Protein AF-A0A7S1V8W4-F1 (afdb_monomer)

Organism: NCBI:txid1486929

Structure (mmCIF, N/CA/C/O backbone):
data_AF-A0A7S1V8W4-F1
#
_entry.id   AF-A0A7S1V8W4-F1
#
loop_
_atom_site.group_PDB
_atom_site.id
_atom_site.type_symbol
_atom_site.label_atom_id
_atom_site.label_alt_id
_atom_site.label_comp_id
_atom_site.label_asym_id
_atom_site.label_entity_id
_atom_site.label_seq_id
_atom_site.pdbx_PDB_ins_code
_atom_site.Cartn_x
_atom_site.Cartn_y
_atom_site.Cartn_z
_atom_site.occupancy
_atom_site.B_iso_or_equiv
_atom_site.auth_seq_id
_atom_site.auth_comp_id
_atom_site.auth_asym_id
_atom_site.auth_atom_id
_atom_site.pdbx_PDB_model_num
ATOM 1 N N . HIS A 1 1 ? -21.725 0.451 42.179 1.00 37.00 1 HIS A N 1
ATOM 2 C CA . HIS A 1 1 ? -20.301 0.667 41.860 1.00 37.00 1 HIS A CA 1
ATOM 3 C C . HIS A 1 1 ? -20.201 1.033 40.388 1.00 37.00 1 HIS A C 1
ATOM 5 O O . HIS A 1 1 ? -19.970 0.178 39.545 1.00 37.00 1 HIS A O 1
ATOM 11 N N . GLU A 1 2 ? -20.479 2.299 40.085 1.00 40.97 2 GLU A N 1
ATOM 12 C CA . GLU A 1 2 ? -20.256 2.890 38.768 1.00 40.97 2 GLU A CA 1
ATOM 13 C C . GLU A 1 2 ? -18.752 3.106 38.599 1.00 40.97 2 GLU A C 1
ATOM 15 O O . GLU A 1 2 ? -18.156 3.923 39.297 1.00 40.97 2 GLU A O 1
ATOM 20 N N . GLN A 1 3 ? -18.123 2.368 37.688 1.00 39.84 3 GLN A N 1
ATOM 21 C CA . GLN A 1 3 ? -16.853 2.805 37.122 1.00 39.84 3 GLN A CA 1
ATOM 22 C C . GLN A 1 3 ? -17.169 3.838 36.039 1.00 39.84 3 GLN A C 1
ATOM 24 O O . GLN A 1 3 ? -17.196 3.531 34.850 1.00 39.84 3 GLN A O 1
ATOM 29 N N . GLN A 1 4 ? -17.420 5.079 36.458 1.00 41.31 4 GLN A N 1
ATOM 30 C CA . GLN A 1 4 ? -17.154 6.233 35.605 1.00 41.31 4 GLN A CA 1
ATOM 31 C C . GLN A 1 4 ? -15.628 6.319 35.466 1.00 41.31 4 GLN A C 1
ATOM 33 O O . GLN A 1 4 ? -14.947 6.970 36.255 1.00 41.31 4 GLN A O 1
ATOM 38 N N . GLY A 1 5 ? -15.078 5.541 34.529 1.00 40.28 5 GLY A N 1
ATOM 39 C CA . GLY A 1 5 ? -13.670 5.616 34.152 1.00 40.28 5 GLY A CA 1
ATOM 40 C C . GLY A 1 5 ? -13.334 7.015 33.640 1.00 40.28 5 GLY A C 1
ATOM 41 O O . GLY A 1 5 ? -14.221 7.732 33.185 1.00 40.28 5 GLY A O 1
ATOM 42 N N . GLU A 1 6 ? -12.061 7.398 33.733 1.00 43.28 6 GLU A N 1
ATOM 43 C CA . GLU A 1 6 ? -11.464 8.693 33.370 1.00 43.28 6 GLU A CA 1
ATOM 44 C C . GLU A 1 6 ? -11.678 9.135 31.895 1.00 43.28 6 GLU A C 1
ATOM 46 O O . GLU A 1 6 ? -10.730 9.447 31.171 1.00 43.28 6 GLU A O 1
ATOM 51 N N . ALA A 1 7 ? -12.923 9.234 31.427 1.00 47.38 7 ALA A N 1
ATOM 52 C CA . ALA A 1 7 ? -13.295 9.660 30.078 1.00 47.38 7 ALA A CA 1
ATOM 53 C C . ALA A 1 7 ? -12.822 11.093 29.748 1.00 47.38 7 ALA A C 1
ATOM 55 O O . ALA A 1 7 ? -12.772 11.490 28.586 1.00 47.38 7 ALA A O 1
ATOM 56 N N . GLY A 1 8 ? -12.418 11.869 30.760 1.00 48.38 8 GLY A N 1
ATOM 57 C CA . GLY A 1 8 ? -12.001 13.263 30.617 1.00 48.38 8 GLY A CA 1
ATOM 58 C C . GLY A 1 8 ? -10.559 13.508 30.151 1.00 48.38 8 GLY A C 1
ATOM 59 O O . GLY A 1 8 ? -10.260 14.635 29.770 1.00 48.38 8 GLY A O 1
ATOM 60 N N . LYS A 1 9 ? -9.650 12.517 30.161 1.00 57.91 9 LYS A N 1
ATOM 61 C CA . LYS A 1 9 ? -8.207 12.773 29.904 1.00 57.91 9 LYS A CA 1
ATOM 62 C C . LYS A 1 9 ? -7.650 12.219 28.597 1.00 57.91 9 LYS A C 1
ATOM 64 O O . LYS A 1 9 ? -6.567 12.619 28.181 1.00 57.91 9 LYS A O 1
ATOM 69 N N . SER A 1 10 ? -8.347 11.296 27.949 1.00 79.56 10 SER A N 1
ATOM 70 C CA . SER A 1 10 ? -7.797 10.586 26.796 1.00 79.56 10 SER A CA 1
ATOM 71 C C . SER A 1 10 ? -8.230 11.278 25.492 1.00 79.56 10 SER A C 1
ATOM 73 O O . SER A 1 10 ? -9.417 11.534 25.308 1.00 79.56 10 SER A O 1
ATOM 75 N N . GLY A 1 11 ? -7.286 11.633 24.612 1.00 90.81 11 GLY A N 1
ATOM 76 C CA . GLY A 1 11 ? -7.576 12.339 23.352 1.00 90.81 11 GLY A CA 1
ATOM 77 C C . GLY A 1 11 ? -8.311 11.498 22.296 1.00 90.81 11 GLY A C 1
ATOM 78 O O . GLY A 1 11 ? -8.649 10.342 22.572 1.00 90.81 11 GLY A O 1
ATOM 79 N N . PRO A 1 12 ? -8.584 12.041 21.099 1.00 95.31 12 PRO A N 1
ATOM 80 C CA . PRO A 1 12 ? -9.332 11.329 20.066 1.00 95.31 12 PRO A CA 1
ATOM 81 C C . PRO A 1 12 ? -8.562 10.120 19.521 1.00 95.31 12 PRO A C 1
ATOM 83 O O . PRO A 1 12 ? -7.334 10.027 19.637 1.00 95.31 12 PRO A O 1
ATOM 86 N N . VAL A 1 13 ? -9.294 9.217 18.876 1.00 95.75 13 VAL A N 1
ATOM 87 C CA . VAL A 1 13 ? -8.733 8.282 17.898 1.00 95.75 13 VAL A CA 1
ATOM 88 C C . VAL A 1 13 ? -8.889 8.921 16.523 1.00 95.75 13 VAL A C 1
ATOM 90 O O . VAL A 1 13 ? -10.008 9.203 16.096 1.00 95.75 13 VAL A O 1
ATOM 93 N N . VAL A 1 14 ? -7.775 9.173 15.841 1.00 96.88 14 VAL A N 1
ATOM 94 C CA . VAL A 1 14 ? -7.791 9.649 14.455 1.00 96.88 14 VAL A CA 1
ATOM 95 C C . VAL A 1 14 ? -7.775 8.430 13.545 1.00 96.88 14 VAL A C 1
ATOM 97 O O . VAL A 1 14 ? -6.954 7.535 13.724 1.00 96.88 14 VAL A O 1
ATOM 100 N N . VAL A 1 15 ? -8.678 8.386 12.578 1.00 97.06 15 VAL A N 1
ATOM 101 C CA . VAL A 1 15 ? -8.737 7.351 11.547 1.00 97.06 15 VAL A CA 1
ATOM 102 C C . VAL A 1 15 ? -8.338 8.005 10.237 1.00 97.06 15 VAL A C 1
ATOM 104 O O . VAL A 1 15 ? -9.024 8.919 9.786 1.00 97.06 15 VAL A O 1
ATOM 107 N N . TYR A 1 16 ? -7.237 7.553 9.648 1.00 97.00 16 TYR A N 1
ATOM 108 C CA . TYR A 1 16 ? -6.820 7.969 8.316 1.00 97.00 16 TYR A CA 1
ATOM 109 C C . TYR A 1 16 ? -7.366 7.002 7.264 1.00 97.00 16 TYR A C 1
ATOM 111 O O . TYR A 1 16 ? -7.317 5.782 7.443 1.00 97.00 16 TYR A O 1
ATOM 119 N N . SER A 1 17 ? -7.881 7.563 6.177 1.00 97.44 17 SER A N 1
ATOM 120 C CA . SER A 1 17 ? -8.388 6.842 5.014 1.00 97.44 17 SER A CA 1
ATOM 121 C C . SER A 1 17 ? -8.340 7.751 3.779 1.00 97.44 17 SER A C 1
ATOM 123 O O . SER A 1 17 ? -8.062 8.947 3.891 1.00 97.44 17 SER A O 1
ATOM 125 N N . HIS A 1 18 ? -8.634 7.207 2.603 1.00 97.88 18 HIS A N 1
ATOM 126 C CA . HIS A 1 18 ? -8.713 7.971 1.364 1.00 97.88 18 HIS A CA 1
ATOM 127 C C . HIS A 1 18 ? -9.869 7.487 0.479 1.00 97.88 18 HIS A C 1
ATOM 129 O O . HIS A 1 18 ? -10.323 6.343 0.576 1.00 97.88 18 HIS A O 1
ATOM 135 N N . TYR A 1 19 ? -10.409 8.392 -0.338 1.00 96.38 19 TYR A N 1
ATOM 136 C CA . TYR A 1 19 ? -11.553 8.126 -1.215 1.00 96.38 19 TYR A CA 1
ATOM 137 C C . TYR A 1 19 ? -11.190 8.102 -2.703 1.00 96.38 19 TYR A C 1
ATOM 139 O O . TYR A 1 19 ? -12.019 7.663 -3.514 1.00 96.38 19 TYR A O 1
ATOM 147 N N . ASP A 1 20 ? -10.008 8.599 -3.072 1.00 97.44 20 ASP A N 1
ATOM 148 C CA . ASP A 1 20 ? -9.454 8.438 -4.410 1.00 97.44 20 ASP A CA 1
ATOM 149 C C . ASP A 1 20 ? -9.048 6.985 -4.653 1.00 97.44 20 ASP A C 1
ATOM 151 O O . ASP A 1 20 ? -8.897 6.195 -3.726 1.00 97.44 20 ASP A O 1
ATOM 155 N N . VAL A 1 21 ? -8.997 6.613 -5.927 1.00 96.75 21 VAL A N 1
ATOM 156 C CA . VAL A 1 21 ? -8.730 5.245 -6.368 1.00 96.75 21 VAL A CA 1
ATOM 157 C C . VAL A 1 21 ? -7.938 5.298 -7.667 1.00 96.75 21 VAL A C 1
ATOM 159 O O . VAL A 1 21 ? -8.176 6.187 -8.493 1.00 96.75 21 VAL A O 1
ATOM 162 N N . VAL A 1 22 ? -7.061 4.322 -7.908 1.00 94.38 22 VAL A N 1
ATOM 163 C CA . VAL A 1 22 ? -6.417 4.207 -9.228 1.00 94.38 22 VAL A CA 1
ATOM 164 C C . VAL A 1 22 ? -7.438 4.016 -10.369 1.00 94.38 22 VAL A C 1
ATOM 166 O O . VAL A 1 22 ? -8.514 3.434 -10.159 1.00 94.38 22 VAL A O 1
ATOM 169 N N . PRO A 1 23 ? -7.104 4.436 -11.606 1.00 92.50 23 PRO A N 1
ATOM 170 C CA . PRO A 1 23 ? -7.938 4.185 -12.777 1.00 92.50 23 PRO A CA 1
ATOM 171 C C . PRO A 1 23 ? -8.287 2.700 -12.971 1.00 92.50 23 PRO A C 1
ATOM 173 O O . PRO A 1 23 ? -7.539 1.792 -12.599 1.00 92.50 23 PRO A O 1
ATOM 176 N N . ALA A 1 24 ? -9.445 2.454 -13.576 1.00 92.62 24 ALA A N 1
ATOM 177 C CA . ALA A 1 24 ? -9.862 1.140 -14.046 1.00 92.62 24 ALA A CA 1
ATOM 178 C C . ALA A 1 24 ? -10.646 1.307 -15.349 1.00 92.62 24 ALA A C 1
ATOM 180 O O . ALA A 1 24 ? -11.585 2.102 -15.402 1.00 92.62 24 ALA A O 1
ATOM 181 N N . ASP A 1 25 ? -10.249 0.570 -16.379 1.00 88.50 25 ASP A N 1
ATOM 182 C CA . ASP A 1 25 ? -11.045 0.340 -17.579 1.00 88.50 25 ASP A CA 1
ATOM 183 C C . ASP A 1 25 ? -11.851 -0.958 -17.425 1.00 88.50 25 ASP A C 1
ATOM 185 O O . ASP A 1 25 ? -11.682 -1.707 -16.464 1.00 88.50 25 ASP A O 1
ATOM 189 N N . SER A 1 26 ? -12.794 -1.202 -18.333 1.00 88.81 26 SER A N 1
ATOM 190 C CA . SER A 1 26 ? -13.561 -2.453 -18.353 1.00 88.81 26 SER A CA 1
ATOM 191 C C . SER A 1 26 ? -12.754 -3.630 -18.915 1.00 88.81 26 SER A C 1
ATOM 193 O O . SER A 1 26 ? -13.162 -4.785 -18.780 1.00 88.81 26 SER A O 1
ATOM 195 N N . GLU A 1 27 ? -11.600 -3.365 -19.529 1.00 88.38 27 GLU A N 1
ATOM 196 C CA . GLU A 1 27 ? -10.720 -4.397 -20.060 1.00 88.38 27 GLU A CA 1
ATOM 197 C C . GLU A 1 27 ? -10.087 -5.199 -18.909 1.00 88.38 27 GLU A C 1
ATOM 199 O O . GLU A 1 27 ? -9.573 -4.660 -17.935 1.00 88.38 27 GLU A O 1
ATOM 204 N N . GLY A 1 28 ? -10.184 -6.528 -18.968 1.00 83.62 28 GLY A N 1
ATOM 205 C CA . GLY A 1 28 ? -9.698 -7.406 -17.896 1.00 83.62 28 GLY A CA 1
ATOM 206 C C . GLY A 1 28 ? -10.607 -7.502 -16.662 1.00 83.62 28 GLY A C 1
ATOM 207 O O . GLY A 1 28 ? -10.333 -8.317 -15.779 1.00 83.62 28 GLY A O 1
ATOM 208 N N . TRP A 1 29 ? -11.717 -6.760 -16.606 1.00 92.31 29 TRP A N 1
ATOM 209 C CA . TRP A 1 29 ? -12.721 -6.907 -15.553 1.00 92.31 29 TRP A CA 1
ATOM 210 C C . TRP A 1 29 ? -13.842 -7.865 -15.962 1.00 92.31 29 TRP A C 1
ATOM 212 O O . TRP A 1 29 ? -14.314 -7.871 -17.094 1.00 92.31 29 TRP A O 1
ATOM 222 N N . THR A 1 30 ? -14.318 -8.675 -15.013 1.00 91.06 30 THR A N 1
ATOM 223 C CA . THR A 1 30 ? -15.515 -9.513 -15.229 1.00 91.06 30 THR A CA 1
ATOM 224 C C . THR A 1 30 ? -16.817 -8.711 -15.124 1.00 91.06 30 THR A C 1
ATOM 226 O O . THR A 1 30 ? -17.843 -9.125 -15.656 1.00 91.06 30 THR A O 1
ATOM 229 N N . THR A 1 31 ? -16.796 -7.585 -14.410 1.00 91.44 31 THR A N 1
ATOM 230 C CA . THR A 1 31 ? -17.944 -6.697 -14.173 1.00 91.44 31 THR A CA 1
ATOM 231 C C . THR A 1 31 ? -17.496 -5.248 -14.264 1.00 91.44 31 THR A C 1
ATOM 233 O O . THR A 1 31 ? -16.332 -4.959 -14.004 1.00 91.44 31 THR A O 1
ATOM 236 N N . GLU A 1 32 ? -18.418 -4.332 -14.552 1.00 94.44 32 GLU A N 1
ATOM 237 C CA . GLU A 1 32 ? -18.119 -2.898 -14.584 1.00 94.44 32 GLU A CA 1
ATOM 238 C C . GLU A 1 32 ? -17.407 -2.437 -13.295 1.00 94.44 32 GLU A C 1
ATOM 240 O O . GLU A 1 32 ? -17.957 -2.604 -12.202 1.00 94.44 32 GLU A O 1
ATOM 245 N N . PRO A 1 33 ? -16.192 -1.859 -13.378 1.00 95.94 33 PRO A N 1
ATOM 246 C CA . PRO A 1 33 ? -15.337 -1.643 -12.209 1.00 95.94 33 PRO A CA 1
ATOM 247 C C . PRO A 1 33 ? -15.955 -0.692 -11.183 1.00 95.94 33 PRO A C 1
ATOM 249 O O . PRO A 1 33 ? -15.751 -0.858 -9.982 1.00 95.94 33 PRO A O 1
ATOM 252 N N . PHE A 1 34 ? -16.729 0.293 -11.637 1.00 95.81 34 PHE A N 1
ATOM 253 C CA . PHE A 1 34 ? -17.366 1.295 -10.778 1.00 95.81 34 PHE A CA 1
ATOM 254 C C . PHE A 1 34 ? -18.822 0.966 -10.427 1.00 95.81 34 PHE A C 1
ATOM 256 O O . PHE A 1 34 ? -19.499 1.788 -9.810 1.00 95.81 34 PHE A O 1
ATOM 263 N N . LEU A 1 35 ? -19.299 -0.231 -10.782 1.00 95.50 35 LEU A N 1
ATOM 264 C CA . LEU A 1 35 ? -20.602 -0.744 -10.375 1.00 95.50 35 LEU A CA 1
ATOM 265 C C . LEU A 1 35 ? -20.397 -1.970 -9.468 1.00 95.50 35 LEU A C 1
ATOM 267 O O . LEU A 1 35 ? -20.161 -3.067 -9.976 1.00 95.50 35 LEU A O 1
ATOM 271 N N . PRO A 1 36 ? -20.467 -1.810 -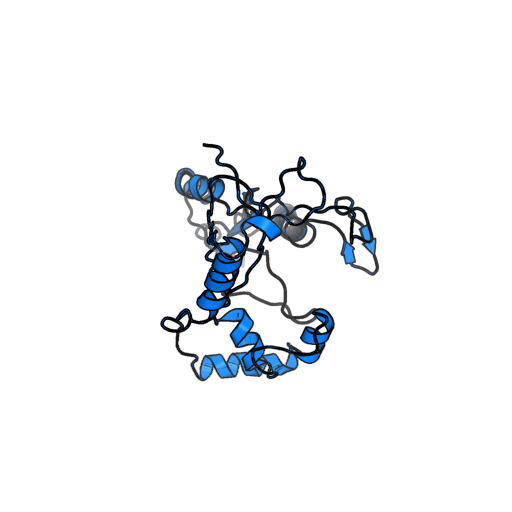8.131 1.00 92.88 36 PRO A N 1
ATOM 272 C CA . PRO A 1 36 ? -20.186 -2.903 -7.211 1.00 92.88 36 PRO A CA 1
ATOM 273 C C . PRO A 1 36 ? -21.094 -4.116 -7.446 1.00 92.88 36 PRO A C 1
ATOM 275 O O . PRO A 1 36 ? -22.313 -3.976 -7.549 1.00 92.88 36 PRO A O 1
ATOM 278 N N . SER A 1 37 ? -20.504 -5.310 -7.482 1.00 95.00 37 SER A N 1
ATOM 279 C CA . SER A 1 37 ? -21.212 -6.571 -7.719 1.00 95.00 37 SER A CA 1
ATOM 280 C C . SER A 1 37 ? -20.897 -7.586 -6.626 1.00 95.00 37 SER A C 1
ATOM 282 O O . SER A 1 37 ? -19.732 -7.876 -6.366 1.00 95.00 37 SER A O 1
ATOM 284 N N . LEU A 1 38 ? -21.927 -8.180 -6.020 1.00 95.75 38 LEU A N 1
ATOM 285 C CA . LEU A 1 38 ? -21.768 -9.269 -5.053 1.00 95.75 38 LEU A CA 1
ATOM 286 C C . LEU A 1 38 ? -21.706 -10.613 -5.783 1.00 95.75 38 LEU A C 1
ATOM 288 O O . LEU A 1 38 ? -22.612 -10.936 -6.552 1.00 95.75 38 LEU A O 1
ATOM 292 N N . ARG A 1 39 ? -20.662 -11.405 -5.538 1.00 93.38 39 ARG A N 1
ATOM 293 C CA . ARG A 1 39 ? -20.523 -12.761 -6.082 1.00 93.38 39 ARG A CA 1
ATOM 294 C C . ARG A 1 39 ? -19.808 -13.651 -5.080 1.00 93.38 39 ARG A C 1
ATOM 296 O O . ARG A 1 39 ? -18.805 -13.240 -4.514 1.00 93.38 39 ARG A O 1
ATOM 303 N N . ASP A 1 40 ? -20.336 -14.849 -4.858 1.00 92.75 40 ASP A N 1
ATOM 304 C CA . ASP A 1 40 ? -19.699 -15.878 -4.025 1.00 92.75 40 ASP A CA 1
ATOM 305 C C . ASP A 1 40 ? -19.300 -15.388 -2.615 1.00 92.75 40 ASP A C 1
ATOM 307 O O . ASP A 1 40 ? -18.314 -15.831 -2.042 1.00 92.75 40 ASP A O 1
ATOM 311 N N . GLY A 1 41 ? -20.069 -14.445 -2.053 1.00 92.75 41 GLY A N 1
ATOM 312 C CA . GLY A 1 41 ? -19.793 -13.832 -0.746 1.00 92.75 41 GLY A CA 1
ATOM 313 C C . GLY A 1 41 ? -18.821 -12.643 -0.768 1.00 92.75 41 GLY A C 1
ATOM 314 O O . GLY A 1 41 ? -18.642 -12.000 0.263 1.00 92.75 41 GLY A O 1
ATOM 315 N N . TYR A 1 42 ? -18.259 -12.294 -1.925 1.00 94.00 42 TYR A N 1
ATOM 316 C CA . TYR A 1 42 ? -17.323 -11.184 -2.106 1.00 94.00 42 TYR A CA 1
ATOM 317 C C . TYR A 1 42 ? -17.967 -10.007 -2.843 1.00 94.00 42 TYR A C 1
ATOM 319 O O . TYR A 1 42 ? -18.770 -10.181 -3.763 1.00 94.00 42 TYR A O 1
ATOM 327 N N . LEU A 1 43 ? -17.586 -8.788 -2.456 1.00 95.75 43 LEU A N 1
ATOM 328 C CA . LEU A 1 43 ? -17.964 -7.559 -3.150 1.00 95.75 43 LEU A CA 1
ATOM 329 C C . LEU A 1 43 ? -16.851 -7.159 -4.123 1.00 95.75 43 LEU A C 1
ATOM 331 O O . LEU A 1 43 ? -15.742 -6.830 -3.709 1.00 95.75 43 LEU A O 1
ATOM 335 N N . TYR A 1 44 ? -17.158 -7.159 -5.415 1.00 95.81 44 TYR A N 1
ATOM 336 C CA . TYR A 1 44 ? -16.232 -6.782 -6.477 1.00 95.81 44 TYR A CA 1
ATOM 337 C C . TYR A 1 44 ? -16.486 -5.343 -6.914 1.00 95.81 44 TYR A C 1
ATOM 339 O O . TYR A 1 44 ? -17.628 -4.963 -7.162 1.00 95.81 44 TYR A O 1
ATOM 347 N N . GLY A 1 45 ? -15.420 -4.552 -7.025 1.00 96.38 45 GLY A N 1
ATOM 348 C CA . GLY A 1 45 ? -15.467 -3.180 -7.524 1.00 96.38 45 GLY A CA 1
ATOM 349 C C . GLY A 1 45 ? -14.190 -2.405 -7.202 1.00 96.38 45 GLY A C 1
ATOM 350 O O . GLY A 1 45 ? -13.527 -2.651 -6.190 1.00 96.38 45 GLY A O 1
ATOM 351 N N . ARG A 1 46 ? -13.842 -1.441 -8.056 1.00 97.44 46 ARG A N 1
ATOM 352 C CA . ARG A 1 46 ? -12.741 -0.502 -7.827 1.00 97.44 46 ARG A CA 1
ATOM 353 C C . ARG A 1 46 ? -13.038 0.325 -6.578 1.00 97.44 46 ARG A C 1
ATOM 355 O O . ARG A 1 46 ? -14.073 0.981 -6.473 1.00 97.44 46 ARG A O 1
ATOM 362 N N . GLY A 1 47 ? -12.106 0.304 -5.632 1.00 96.38 47 GLY A N 1
ATOM 363 C CA . GLY A 1 47 ? -12.225 1.041 -4.378 1.00 96.38 47 GLY A CA 1
ATOM 364 C C . GLY A 1 47 ? -12.795 0.241 -3.211 1.00 96.38 47 GLY A C 1
ATOM 365 O O . GLY A 1 47 ? -12.799 0.751 -2.097 1.00 96.38 47 GLY A O 1
ATOM 366 N N . VAL A 1 48 ? -13.284 -0.990 -3.432 1.00 96.44 48 VAL A N 1
ATOM 367 C CA . VAL A 1 48 ? -13.909 -1.787 -2.359 1.00 96.44 48 VAL A CA 1
ATOM 368 C C . VAL A 1 48 ? -12.921 -2.051 -1.227 1.00 96.44 48 VAL A C 1
ATOM 370 O O . VAL A 1 48 ? -13.231 -1.754 -0.080 1.00 96.44 48 VAL A O 1
ATOM 373 N N . THR A 1 49 ? -11.732 -2.568 -1.533 1.00 95.50 49 THR A N 1
ATOM 374 C CA . THR A 1 49 ? -10.711 -2.84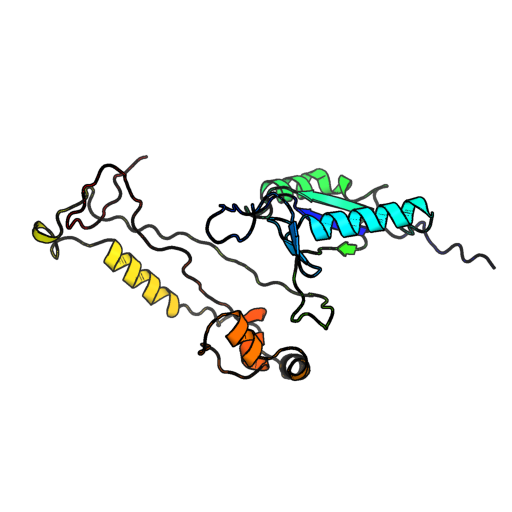3 -0.509 1.00 95.50 49 THR A CA 1
ATOM 375 C C . THR A 1 49 ? -9.753 -1.676 -0.272 1.00 95.50 49 THR A C 1
ATOM 377 O O . THR A 1 49 ? -9.199 -1.570 0.814 1.00 95.50 49 THR A O 1
ATOM 380 N N . ASP A 1 50 ? -9.575 -0.810 -1.268 1.00 96.50 50 ASP A N 1
ATOM 381 C CA . ASP A 1 50 ? -8.561 0.246 -1.294 1.00 96.50 50 ASP A CA 1
ATOM 38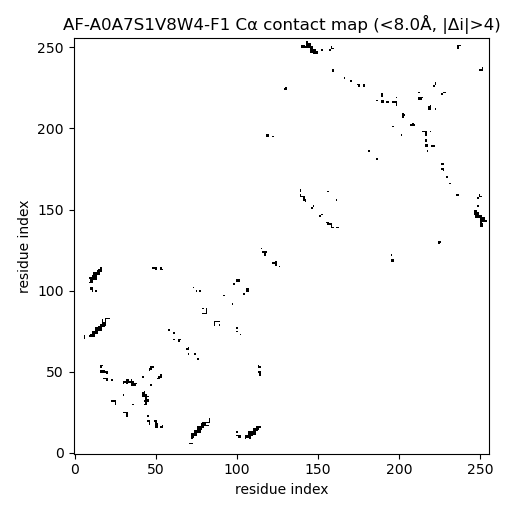2 C C . ASP A 1 50 ? -9.198 1.552 -1.798 1.00 96.50 50 ASP A C 1
ATOM 384 O O . ASP A 1 50 ? -9.333 1.755 -3.004 1.00 96.50 50 ASP A O 1
ATOM 388 N N . ASN A 1 51 ? -9.776 2.385 -0.926 1.00 97.19 51 ASN A N 1
ATOM 389 C CA . ASN A 1 51 ? -9.910 2.200 0.530 1.00 97.19 51 ASN A CA 1
ATOM 390 C C . ASN A 1 51 ? -11.328 2.490 1.068 1.00 97.19 51 ASN A C 1
ATOM 392 O O . ASN A 1 51 ? -11.560 2.647 2.270 1.00 97.19 51 ASN A O 1
ATOM 396 N N . LYS A 1 52 ? -12.335 2.509 0.184 1.00 97.25 52 LYS A N 1
ATOM 397 C CA . LYS A 1 52 ? -13.706 2.924 0.532 1.00 97.25 52 LYS A CA 1
ATOM 398 C C . LYS A 1 52 ? -14.406 1.948 1.474 1.00 97.25 52 LYS A C 1
ATOM 400 O O . LYS A 1 52 ? -15.134 2.390 2.360 1.00 97.25 52 LYS A O 1
ATOM 405 N N . GLY A 1 53 ? -14.207 0.640 1.309 1.00 97.00 53 GLY A N 1
ATOM 406 C CA . GLY A 1 53 ? -14.783 -0.369 2.203 1.00 97.00 53 GLY A CA 1
ATOM 407 C C . GLY A 1 53 ? -14.280 -0.222 3.639 1.00 97.00 53 GLY A C 1
ATOM 408 O O . GLY A 1 53 ? -15.111 -0.018 4.526 1.00 97.00 53 GLY A O 1
ATOM 409 N N . PRO A 1 54 ? -12.955 -0.246 3.886 1.00 97.00 54 PRO A N 1
ATOM 410 C CA . PRO A 1 54 ? -12.393 0.027 5.208 1.00 97.00 54 PRO A CA 1
ATOM 411 C C . PRO A 1 54 ? -12.839 1.373 5.799 1.00 97.00 54 PRO A C 1
ATOM 413 O O . PRO A 1 54 ? -13.266 1.415 6.957 1.00 97.00 54 PRO A O 1
ATOM 416 N N . CYS A 1 55 ? -12.845 2.449 4.997 1.00 97.06 55 CYS A N 1
ATOM 417 C CA . CYS A 1 55 ? -13.352 3.763 5.410 1.00 97.06 55 CYS A CA 1
ATOM 418 C C . CYS A 1 55 ? -14.781 3.679 5.966 1.00 97.06 55 CYS A C 1
ATOM 420 O O . CYS A 1 55 ? -15.073 4.159 7.066 1.00 97.06 55 CYS A O 1
ATOM 422 N N . LEU A 1 56 ? -15.684 3.067 5.193 1.00 97.00 56 LEU A N 1
ATOM 423 C CA . LEU A 1 56 ? -17.094 2.936 5.546 1.00 97.00 56 LEU A CA 1
ATOM 424 C C . LEU A 1 56 ? -17.291 2.004 6.739 1.00 97.00 56 LEU A C 1
ATOM 426 O O . LEU A 1 56 ? -18.086 2.321 7.619 1.00 97.00 56 LEU A O 1
ATOM 430 N N . ALA A 1 57 ? -16.563 0.890 6.808 1.00 97.00 57 ALA A N 1
ATOM 431 C CA . ALA A 1 57 ? -16.655 -0.054 7.916 1.00 97.00 57 ALA A CA 1
ATOM 432 C C . ALA A 1 57 ? -16.342 0.627 9.258 1.00 97.00 57 ALA A C 1
ATOM 434 O O . ALA A 1 57 ? -17.105 0.486 10.217 1.00 97.00 57 ALA A O 1
ATOM 435 N N . ILE A 1 58 ? -15.271 1.427 9.312 1.00 96.38 58 ILE A N 1
ATOM 436 C CA . ILE A 1 58 ? -14.886 2.157 10.525 1.00 96.38 58 ILE A CA 1
ATOM 437 C C . ILE A 1 58 ? -15.895 3.266 10.844 1.00 96.38 58 ILE A C 1
ATOM 439 O O . ILE A 1 58 ? -16.322 3.388 11.995 1.00 96.38 58 ILE A O 1
ATOM 443 N N . ALA A 1 59 ? -16.329 4.038 9.843 1.00 96.38 59 ALA A N 1
ATOM 444 C CA . ALA A 1 59 ? -17.320 5.094 10.040 1.00 96.38 59 ALA A CA 1
ATOM 445 C C . ALA A 1 59 ? -18.657 4.541 10.569 1.00 96.38 59 ALA A C 1
ATOM 447 O O . ALA A 1 59 ? -19.226 5.085 11.518 1.00 96.38 59 ALA A O 1
ATOM 448 N N . LEU A 1 60 ? -19.134 3.424 10.011 1.00 97.88 60 LEU A N 1
ATOM 449 C CA . LEU A 1 60 ? -20.352 2.742 10.452 1.00 97.88 60 LEU A CA 1
ATOM 450 C C . LEU A 1 60 ? -20.199 2.161 11.859 1.00 97.88 60 LEU A C 1
ATOM 452 O O . LEU A 1 60 ? -21.118 2.283 12.669 1.00 97.88 60 LEU A O 1
ATOM 456 N N . ALA A 1 61 ? -19.042 1.578 12.185 1.00 96.44 61 ALA A N 1
ATOM 457 C CA . ALA A 1 61 ? -18.760 1.095 13.532 1.00 96.44 61 ALA A CA 1
ATOM 458 C C . ALA A 1 61 ? -18.789 2.241 14.556 1.00 96.44 61 ALA A C 1
ATOM 460 O O . ALA A 1 61 ? -19.457 2.124 15.586 1.00 96.44 61 ALA A O 1
ATOM 461 N N . ALA A 1 62 ? -18.132 3.368 14.258 1.00 96.00 62 ALA A N 1
ATOM 462 C CA . ALA A 1 62 ? -18.129 4.557 15.108 1.00 96.00 62 ALA A CA 1
ATOM 463 C C . ALA A 1 62 ? -19.543 5.139 15.284 1.00 96.00 62 ALA A C 1
ATOM 465 O O . ALA A 1 62 ? -19.959 5.414 16.412 1.00 96.00 62 ALA A O 1
ATOM 466 N N . ALA A 1 63 ? -20.317 5.247 14.200 1.00 96.44 63 ALA A N 1
ATOM 467 C CA . ALA A 1 63 ? -21.707 5.698 14.245 1.00 96.44 63 ALA A CA 1
ATOM 468 C C . ALA A 1 63 ? -22.585 4.761 15.092 1.00 96.44 63 ALA A C 1
ATOM 470 O O . ALA A 1 63 ? -23.347 5.221 15.941 1.00 96.44 63 ALA A O 1
ATOM 471 N N . ALA A 1 64 ? -22.435 3.444 14.931 1.00 97.62 64 ALA A N 1
ATOM 472 C CA . ALA A 1 64 ? -23.150 2.452 15.727 1.00 97.62 64 ALA A CA 1
ATOM 473 C C . ALA A 1 64 ? -22.746 2.478 17.210 1.00 97.62 64 ALA A C 1
ATOM 475 O O . ALA A 1 64 ? -23.591 2.226 18.068 1.00 97.62 64 ALA A O 1
ATOM 476 N N . LEU A 1 65 ? -21.472 2.749 17.534 1.00 96.50 65 LEU A N 1
ATOM 477 C CA . LEU A 1 65 ? -20.981 2.975 18.904 1.00 96.50 65 LEU A CA 1
ATOM 478 C C . LEU A 1 65 ? -21.632 4.221 19.521 1.00 96.50 65 LEU A C 1
ATOM 480 O O . LEU A 1 65 ? -22.085 4.177 20.668 1.00 96.50 65 LEU A O 1
ATOM 484 N N . ALA A 1 66 ? -21.679 5.316 18.762 1.00 95.25 66 ALA A N 1
ATOM 485 C CA . ALA A 1 66 ? -22.248 6.585 19.197 1.00 95.25 66 ALA A CA 1
ATOM 486 C C . ALA A 1 66 ? -23.762 6.473 19.424 1.00 95.25 66 ALA A C 1
ATOM 488 O O . ALA A 1 66 ? -24.254 6.876 20.476 1.00 95.25 66 ALA A O 1
ATOM 489 N N . ALA A 1 67 ? -24.489 5.844 18.494 1.00 97.12 67 ALA A N 1
ATOM 490 C CA . ALA A 1 67 ? -25.939 5.665 18.574 1.00 97.12 67 ALA A CA 1
ATOM 491 C C . ALA A 1 67 ? -26.384 4.870 19.815 1.00 97.12 67 ALA A C 1
ATOM 493 O O . ALA A 1 67 ? -27.458 5.121 20.355 1.00 97.12 67 ALA A O 1
ATOM 494 N N . ARG A 1 68 ? -25.548 3.939 20.296 1.00 97.31 68 ARG A N 1
ATOM 495 C CA . ARG A 1 68 ? -25.797 3.167 21.526 1.00 97.31 68 ARG A CA 1
ATOM 496 C C . ARG A 1 68 ? -25.188 3.786 22.792 1.00 97.31 68 ARG A C 1
ATOM 498 O O . ARG A 1 68 ? -25.182 3.138 23.835 1.00 97.31 68 ARG A O 1
ATOM 505 N N . GLY A 1 69 ? -24.606 4.984 22.703 1.00 95.25 69 GLY A N 1
ATOM 506 C CA . GLY A 1 69 ? -23.948 5.657 23.829 1.00 95.25 69 GLY A CA 1
ATOM 507 C C . GLY A 1 69 ? -22.729 4.913 24.390 1.00 95.25 69 GLY A C 1
ATOM 508 O O . GLY A 1 69 ? -22.366 5.122 25.541 1.00 95.25 69 GLY A O 1
ATOM 509 N N . SER A 1 70 ? -22.110 4.016 23.612 1.00 95.38 70 SER A N 1
ATOM 510 C CA . SER A 1 70 ? -20.945 3.222 24.045 1.00 95.38 70 SER A CA 1
ATOM 511 C C . SER A 1 70 ? -19.623 3.727 23.467 1.00 95.38 70 SER A C 1
ATOM 513 O O . SER A 1 70 ? -18.582 3.117 23.705 1.00 95.38 70 SER A O 1
ATOM 515 N N . LEU A 1 71 ? -19.643 4.800 22.673 1.00 93.12 71 LEU A N 1
ATOM 516 C CA . LEU A 1 71 ? -18.421 5.411 22.167 1.00 93.12 71 LEU A CA 1
ATOM 517 C C . LEU A 1 71 ? -17.665 6.069 23.331 1.00 93.12 71 LEU A C 1
ATOM 519 O O . LEU A 1 71 ? -18.152 7.016 23.939 1.00 93.12 71 LEU A O 1
ATOM 523 N N . THR A 1 72 ? -16.481 5.550 23.656 1.00 89.44 72 THR A N 1
ATOM 524 C CA . THR A 1 72 ? -15.718 5.971 24.843 1.00 89.44 72 THR A CA 1
ATOM 525 C C . THR A 1 72 ? -14.798 7.168 24.593 1.00 89.44 72 THR A C 1
ATOM 527 O O . THR A 1 72 ? -14.253 7.723 25.547 1.00 89.44 72 THR A O 1
ATOM 530 N N . ARG A 1 73 ? -14.581 7.549 23.326 1.00 90.44 73 ARG A N 1
ATOM 531 C CA . ARG A 1 73 ? -13.652 8.606 22.889 1.00 90.44 73 ARG A CA 1
ATOM 532 C C . ARG A 1 73 ? -14.141 9.245 21.593 1.00 90.44 73 ARG A C 1
ATOM 534 O O . ARG A 1 73 ? -14.816 8.586 20.809 1.00 90.44 73 ARG A O 1
ATOM 541 N N . ASP A 1 74 ? -13.722 10.480 21.333 1.00 92.88 74 ASP A N 1
ATOM 542 C CA . ASP A 1 74 ? -13.934 11.107 20.025 1.00 92.88 74 ASP A CA 1
ATOM 543 C C . ASP A 1 74 ? -13.238 10.291 18.927 1.00 92.88 74 ASP A C 1
ATOM 545 O O . ASP A 1 74 ? -12.102 9.837 19.100 1.00 92.88 74 ASP A O 1
ATOM 549 N N . VAL A 1 75 ? -13.912 10.147 17.788 1.00 95.00 75 VAL A N 1
ATOM 550 C CA . VAL A 1 75 ? -13.348 9.574 16.563 1.00 95.00 75 VAL A CA 1
ATOM 551 C C . VAL A 1 75 ? -13.277 10.683 15.525 1.00 95.00 75 VAL A C 1
ATOM 553 O O . VAL A 1 75 ? -14.299 11.278 15.186 1.00 95.00 75 VAL A O 1
ATOM 556 N N . VAL A 1 76 ? -12.073 10.968 15.035 1.00 96.00 76 VAL A N 1
ATOM 557 C CA . VAL A 1 76 ? -11.833 11.968 13.989 1.00 96.00 76 VAL A CA 1
ATOM 558 C C . VAL A 1 76 ? -11.495 11.238 12.698 1.00 96.00 76 VAL A C 1
ATOM 560 O O . VAL A 1 76 ? -10.482 10.549 12.627 1.00 96.00 76 VAL A O 1
ATOM 563 N N . MET A 1 77 ? -12.336 11.394 11.679 1.00 96.62 77 MET A N 1
ATOM 564 C CA . MET A 1 77 ? -12.102 10.823 10.353 1.00 96.62 77 MET A CA 1
ATOM 565 C C . MET A 1 77 ? -11.285 11.813 9.511 1.00 96.62 77 MET A C 1
ATOM 567 O O . MET A 1 77 ? -11.797 12.860 9.119 1.00 96.62 77 MET A O 1
ATOM 571 N N . LEU A 1 78 ? -10.024 11.485 9.239 1.00 96.81 78 LEU A N 1
ATOM 572 C CA . LEU A 1 78 ? -9.165 12.169 8.276 1.00 96.81 78 LEU A CA 1
ATOM 573 C C . LEU A 1 78 ? -9.253 11.404 6.951 1.00 96.81 78 LEU A C 1
ATOM 575 O O . LEU A 1 78 ? -8.622 10.361 6.802 1.00 96.81 78 LEU A O 1
ATOM 579 N N . VAL A 1 79 ? -10.068 11.899 6.020 1.00 97.12 79 VAL A N 1
ATOM 580 C CA . VAL A 1 79 ? -10.314 11.239 4.729 1.00 97.12 79 VAL A CA 1
ATOM 581 C C . VAL A 1 79 ? -9.873 12.157 3.598 1.00 97.12 79 VAL A C 1
ATOM 583 O O . VAL A 1 79 ? -10.413 13.254 3.455 1.00 97.12 79 VAL A O 1
ATOM 586 N N . GLU A 1 80 ? -8.896 11.719 2.812 1.00 96.81 80 GLU A N 1
ATOM 587 C CA . GLU A 1 80 ? -8.320 12.511 1.721 1.00 96.81 80 GLU A CA 1
ATOM 588 C C . GLU A 1 80 ? -8.622 11.950 0.324 1.00 96.81 80 GLU A C 1
ATOM 590 O O . GLU A 1 80 ? -9.258 10.907 0.198 1.00 96.81 80 GLU A O 1
ATOM 595 N N . GLY A 1 81 ? -8.179 12.654 -0.719 1.00 97.06 81 GLY A N 1
ATOM 596 C CA . GLY A 1 81 ? -8.381 12.266 -2.118 1.00 97.06 81 GLY A CA 1
ATOM 597 C C . GLY A 1 81 ? -7.124 12.340 -2.982 1.00 97.06 81 GLY A C 1
ATOM 598 O O . GLY A 1 81 ? -7.258 12.517 -4.190 1.00 97.06 81 GLY A O 1
ATOM 599 N N . GLU A 1 82 ? -5.931 12.289 -2.384 1.00 95.75 82 GLU A N 1
ATOM 600 C CA . GLU A 1 82 ? -4.657 12.357 -3.110 1.00 95.75 82 GLU A CA 1
ATOM 601 C C . GLU A 1 82 ? -3.708 11.184 -2.795 1.00 95.75 82 GLU A C 1
ATOM 603 O O . GLU A 1 82 ? -2.561 11.225 -3.248 1.00 95.75 82 GLU A O 1
ATOM 608 N N . GLU A 1 83 ? -4.131 10.151 -2.055 1.00 95.44 83 GLU A N 1
ATOM 609 C CA . GLU A 1 83 ? -3.249 9.063 -1.580 1.00 95.44 83 GLU A CA 1
ATOM 610 C C . GLU A 1 83 ? -2.556 8.345 -2.740 1.00 95.44 83 GLU A C 1
ATOM 612 O O . GLU A 1 83 ? -1.324 8.254 -2.781 1.00 95.44 83 GLU A O 1
ATOM 617 N N . GLU A 1 84 ? -3.326 8.027 -3.780 1.00 93.56 84 GLU A N 1
ATOM 618 C CA . GLU A 1 84 ? -2.868 7.300 -4.967 1.00 93.56 84 GLU A CA 1
ATOM 619 C C . GLU A 1 84 ? -1.913 8.151 -5.828 1.00 93.56 84 GLU A C 1
ATOM 621 O O . GLU A 1 84 ? -1.250 7.670 -6.757 1.00 93.56 84 GLU A O 1
ATOM 626 N N . THR A 1 85 ? -1.828 9.447 -5.513 1.00 91.50 85 THR A N 1
ATOM 627 C CA . THR A 1 85 ? -0.982 10.451 -6.169 1.00 91.50 85 THR A CA 1
ATOM 628 C C . THR A 1 85 ? 0.070 11.072 -5.241 1.00 91.50 85 THR A C 1
ATOM 630 O O . THR A 1 85 ? 0.835 11.931 -5.682 1.00 91.50 85 THR A O 1
ATOM 633 N N . GLY A 1 86 ? 0.186 10.594 -3.995 1.00 89.75 86 GLY A N 1
ATOM 634 C CA . GLY A 1 86 ? 1.260 10.946 -3.061 1.00 89.75 86 GLY A CA 1
ATOM 635 C C . GLY A 1 86 ? 0.917 11.953 -1.955 1.00 89.75 86 GLY A C 1
ATOM 636 O O . GLY A 1 86 ? 1.840 12.428 -1.287 1.00 89.75 86 GLY A O 1
ATOM 637 N N . SER A 1 87 ? -0.360 12.286 -1.742 1.00 94.00 87 SER A N 1
ATOM 638 C CA . SER A 1 87 ? -0.864 13.045 -0.578 1.00 94.00 87 SER A CA 1
ATOM 639 C C . SER A 1 87 ? -0.208 14.413 -0.335 1.00 94.00 87 SER A C 1
ATOM 641 O O . SER A 1 87 ? -0.135 14.889 0.805 1.00 94.00 87 SER A O 1
ATOM 643 N N . THR A 1 88 ? 0.334 15.066 -1.367 1.00 92.62 88 THR A N 1
ATOM 644 C CA . THR A 1 88 ? 1.119 16.301 -1.198 1.00 92.62 88 THR A CA 1
ATOM 645 C C . THR A 1 88 ? 0.314 17.451 -0.601 1.00 92.62 88 THR A C 1
ATOM 647 O O . THR A 1 88 ? 0.810 18.123 0.310 1.00 92.62 88 THR A O 1
ATOM 650 N N . GLY A 1 89 ? -0.917 17.662 -1.072 1.00 94.31 89 GLY A N 1
ATOM 651 C CA . GLY A 1 89 ? -1.829 18.668 -0.541 1.00 94.31 89 GLY A CA 1
ATOM 652 C C . GLY A 1 89 ? -2.244 18.327 0.884 1.00 94.31 89 GLY A C 1
ATOM 653 O O . GLY A 1 89 ? -2.084 19.147 1.787 1.00 94.31 89 GLY A O 1
ATOM 654 N N . THR A 1 90 ? -2.645 17.078 1.121 1.00 94.19 90 THR A N 1
ATOM 655 C CA . THR A 1 90 ? -3.047 16.578 2.444 1.00 94.19 90 THR A CA 1
ATOM 656 C C . THR A 1 90 ? -1.955 16.760 3.495 1.00 94.19 90 THR A C 1
ATOM 658 O O . THR A 1 90 ? -2.223 17.243 4.598 1.00 94.19 90 THR A O 1
ATOM 661 N N . MET A 1 91 ? -0.696 16.455 3.167 1.00 94.12 91 MET A N 1
ATOM 662 C CA . MET A 1 91 ? 0.429 16.700 4.073 1.00 94.12 91 MET A CA 1
ATOM 663 C C . MET A 1 91 ? 0.585 18.184 4.423 1.00 94.12 91 MET A C 1
ATOM 665 O O . MET A 1 91 ? 0.885 18.511 5.574 1.00 94.12 91 MET A O 1
ATOM 669 N N . ALA A 1 92 ? 0.415 19.086 3.451 1.00 95.69 92 ALA A N 1
ATOM 670 C CA . ALA A 1 92 ? 0.471 20.525 3.696 1.00 95.69 92 ALA A CA 1
ATOM 671 C C . ALA A 1 92 ? -0.685 20.971 4.605 1.00 95.69 92 ALA A C 1
ATOM 673 O O . ALA A 1 92 ? -0.444 21.623 5.622 1.00 95.69 92 ALA A O 1
ATOM 674 N N . THR A 1 93 ? -1.907 20.518 4.316 1.00 95.31 93 THR A N 1
ATOM 675 C CA . THR A 1 93 ? -3.107 20.799 5.113 1.00 95.31 93 THR A CA 1
ATOM 676 C C . THR A 1 93 ? -2.963 20.319 6.556 1.00 95.31 93 THR A C 1
ATOM 678 O O . THR A 1 93 ? -3.266 21.071 7.476 1.00 95.31 93 THR A O 1
ATOM 681 N N . ILE A 1 94 ? -2.453 19.106 6.793 1.00 94.75 94 ILE A N 1
ATOM 682 C CA . ILE A 1 94 ? -2.246 18.587 8.156 1.00 94.75 94 ILE A CA 1
ATOM 683 C C . ILE A 1 94 ? -1.212 19.426 8.914 1.00 94.75 94 ILE A C 1
ATOM 685 O O . ILE A 1 94 ? -1.376 19.666 10.108 1.00 94.75 94 ILE A O 1
ATOM 689 N N . ARG A 1 95 ? -0.141 19.888 8.254 1.00 95.19 95 ARG A N 1
ATOM 690 C CA . ARG A 1 95 ? 0.872 20.741 8.901 1.00 95.19 95 ARG A CA 1
ATOM 691 C C . ARG A 1 95 ? 0.291 22.087 9.326 1.00 95.19 95 ARG A C 1
ATOM 693 O O . ARG A 1 95 ? 0.615 22.555 10.420 1.00 95.19 95 ARG A O 1
ATOM 700 N N . GLU A 1 96 ? -0.547 22.676 8.478 1.00 96.94 96 GLU A N 1
ATOM 701 C CA . GLU A 1 96 ? -1.175 23.978 8.712 1.00 96.94 96 GLU A CA 1
ATOM 702 C C . GLU A 1 96 ? -2.324 23.904 9.724 1.00 96.94 96 GLU A C 1
ATOM 704 O O . GLU A 1 96 ? -2.430 24.781 10.575 1.00 96.94 96 GLU A O 1
ATOM 709 N N . HIS A 1 97 ? -3.120 22.832 9.686 1.00 94.69 97 HIS A N 1
ATOM 710 C CA . HIS A 1 97 ? -4.390 22.718 10.408 1.00 94.69 97 HIS A CA 1
ATOM 711 C C . HIS A 1 97 ? -4.465 21.509 11.348 1.00 94.69 97 HIS A C 1
ATOM 713 O O . HIS A 1 97 ? -5.529 20.912 11.541 1.00 94.69 97 HIS A O 1
ATOM 719 N N . ARG A 1 98 ? -3.339 21.102 11.951 1.00 93.56 98 ARG A N 1
ATOM 720 C CA . ARG A 1 98 ? -3.300 19.936 12.858 1.00 93.56 98 ARG A CA 1
ATOM 721 C C . ARG A 1 98 ? -4.268 20.052 14.036 1.00 93.56 98 ARG A C 1
ATOM 723 O O . ARG A 1 98 ? -4.658 19.028 14.589 1.00 93.56 98 ARG A O 1
ATOM 730 N N . GLU A 1 99 ? -4.658 21.266 14.432 1.00 94.00 99 GLU A N 1
ATOM 731 C CA . GLU A 1 99 ? -5.653 21.488 15.483 1.00 94.00 99 GLU A CA 1
ATOM 732 C C . GLU A 1 99 ? -7.024 20.880 15.157 1.00 94.00 99 GLU A C 1
ATOM 734 O O . GLU A 1 99 ? -7.744 20.501 16.079 1.00 94.00 99 GLU A O 1
ATOM 739 N N . LEU A 1 100 ? -7.361 20.689 13.874 1.00 92.12 100 LEU A N 1
ATOM 740 C CA . LEU A 1 100 ? -8.587 19.997 13.460 1.00 92.12 100 LEU A CA 1
ATOM 741 C C . LEU A 1 100 ? -8.601 18.525 13.899 1.00 92.12 100 LEU A C 1
ATOM 743 O O . LEU A 1 100 ? -9.666 17.950 14.113 1.00 92.12 100 LEU A O 1
ATOM 747 N N . LEU A 1 101 ? -7.422 17.925 14.086 1.00 94.12 101 LEU A N 1
ATOM 748 C CA . LEU A 1 101 ? -7.259 16.560 14.593 1.00 94.12 101 LEU A CA 1
ATOM 749 C C . LEU A 1 101 ? -7.268 16.493 16.126 1.00 94.12 101 LEU A C 1
ATOM 751 O O . LEU A 1 101 ? -7.108 15.413 16.695 1.00 94.12 101 LEU A O 1
ATOM 755 N N . MET A 1 102 ? -7.441 17.632 16.803 1.00 93.50 102 MET A N 1
ATOM 756 C CA . MET A 1 102 ? -7.347 17.766 18.255 1.00 93.50 102 MET A CA 1
ATOM 757 C C . MET A 1 102 ? -8.618 18.395 18.846 1.00 93.50 102 MET A C 1
ATOM 759 O O . MET A 1 102 ? -8.567 19.518 19.360 1.00 93.50 102 MET A O 1
ATOM 763 N N . PRO A 1 103 ? -9.777 17.702 18.827 1.00 89.06 103 PRO A N 1
ATOM 764 C CA . PRO A 1 103 ? -10.996 18.201 19.449 1.00 89.06 103 PRO A CA 1
ATOM 765 C C . PRO A 1 103 ? -10.758 18.566 20.917 1.00 89.06 103 PRO A C 1
ATOM 767 O O . PRO A 1 103 ? -10.121 17.824 21.675 1.00 89.06 103 PRO A O 1
ATOM 770 N N . ALA A 1 104 ? -11.257 19.740 21.309 1.00 89.44 104 ALA A N 1
ATOM 771 C CA . ALA A 1 104 ? -11.014 20.343 22.622 1.00 89.44 104 ALA A CA 1
ATOM 772 C C . ALA A 1 104 ? -9.517 20.523 22.972 1.00 89.44 104 ALA A C 1
ATOM 774 O O . ALA A 1 104 ? -9.151 20.529 24.146 1.00 89.44 104 ALA A O 1
ATOM 775 N N . GLY A 1 105 ? -8.643 20.649 21.965 1.00 89.75 105 GLY A N 1
ATOM 776 C CA . GLY A 1 105 ? -7.199 20.825 22.139 1.00 89.75 105 GLY A CA 1
ATOM 777 C C . GLY A 1 105 ? -6.467 19.575 22.635 1.00 89.75 105 GLY A C 1
ATOM 778 O O . GLY A 1 105 ? -5.333 19.676 23.103 1.00 89.75 105 GLY A O 1
ATOM 779 N N . ARG A 1 106 ? -7.100 18.395 22.575 1.00 91.81 106 ARG A N 1
ATOM 780 C CA . ARG A 1 106 ? -6.512 17.141 23.066 1.00 91.81 106 ARG A CA 1
ATOM 781 C C . ARG A 1 106 ? -5.697 16.459 21.964 1.00 91.81 106 ARG A C 1
ATOM 783 O O . ARG A 1 106 ? -6.245 16.230 20.887 1.00 91.81 106 ARG A O 1
ATOM 790 N N . PRO A 1 107 ? -4.433 16.075 22.215 1.00 92.69 107 PRO A N 1
ATOM 791 C CA . PRO A 1 107 ? -3.632 15.373 21.216 1.00 92.69 107 PRO A CA 1
ATOM 792 C C . PRO A 1 107 ? -4.244 14.001 20.892 1.00 92.69 107 PRO A C 1
ATOM 794 O O . PRO A 1 107 ? -4.793 13.370 21.802 1.00 92.69 107 PRO A O 1
ATOM 797 N N . PRO A 1 108 ? -4.131 13.496 19.647 1.00 94.69 108 PRO A N 1
ATOM 798 C CA . PRO A 1 108 ? -4.573 12.150 19.312 1.00 94.69 108 PRO A CA 1
ATOM 799 C C . PRO A 1 108 ? -3.887 11.119 20.192 1.00 94.69 108 PRO A C 1
ATOM 801 O O . PRO A 1 108 ? -2.684 11.192 20.434 1.00 94.69 108 PRO A O 1
ATOM 804 N N . ALA A 1 109 ? -4.647 10.140 20.657 1.00 95.12 109 ALA A N 1
ATOM 805 C CA . ALA A 1 109 ? -4.078 9.042 21.427 1.00 95.12 109 ALA A CA 1
ATOM 806 C C . ALA A 1 109 ? -3.729 7.827 20.580 1.00 95.12 109 ALA A C 1
ATOM 808 O O . ALA A 1 109 ? -2.948 6.987 21.015 1.00 95.12 109 ALA A O 1
ATOM 809 N N . ALA A 1 110 ? -4.337 7.724 19.404 1.00 94.06 110 ALA A N 1
ATOM 810 C CA . ALA A 1 110 ? -4.012 6.724 18.410 1.00 94.06 110 ALA A CA 1
ATOM 811 C C . ALA A 1 110 ? -4.315 7.280 17.019 1.00 94.06 110 ALA A C 1
ATOM 813 O O . ALA A 1 110 ? -5.258 8.059 16.845 1.00 94.06 110 ALA A O 1
ATOM 814 N N . LEU A 1 111 ? -3.518 6.836 16.054 1.00 94.31 111 LEU A N 1
ATOM 815 C CA . LEU A 1 111 ? -3.804 6.939 14.634 1.00 94.31 111 LEU A CA 1
ATOM 816 C C . LEU A 1 111 ? -4.084 5.523 14.130 1.00 94.31 111 LEU A C 1
ATOM 818 O O . LEU A 1 111 ? -3.254 4.633 14.308 1.00 94.31 111 LEU A O 1
ATOM 822 N N . LEU A 1 112 ? -5.251 5.319 13.536 1.00 94.44 112 LEU A N 1
ATOM 823 C CA . LEU A 1 112 ? -5.634 4.068 12.900 1.00 94.44 112 LEU A CA 1
ATOM 824 C C . LEU A 1 112 ? -5.574 4.245 11.388 1.00 94.44 112 LEU A C 1
ATOM 826 O O . LEU A 1 112 ? -6.167 5.174 10.845 1.00 94.44 112 LEU A O 1
ATOM 830 N N . VAL A 1 113 ? -4.879 3.325 10.730 1.00 94.25 113 VAL A N 1
ATOM 831 C CA . VAL A 1 113 ? -4.830 3.199 9.275 1.00 94.25 113 VAL A CA 1
ATOM 832 C C . VAL A 1 113 ? -5.283 1.785 8.953 1.00 94.25 113 VAL A C 1
ATOM 834 O O . VAL A 1 113 ? -4.715 0.827 9.471 1.00 94.25 113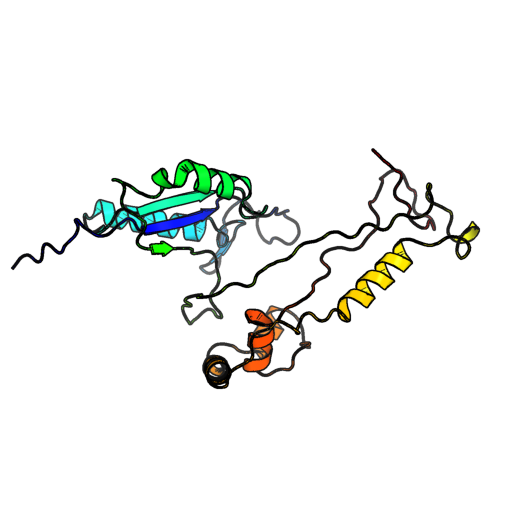 VAL A O 1
ATOM 837 N N . SER A 1 114 ? -6.318 1.651 8.132 1.00 91.00 114 SER A N 1
ATOM 838 C CA . SER A 1 114 ? -6.794 0.355 7.647 1.00 91.00 114 SER A CA 1
ATOM 839 C C . SER A 1 114 ? -6.728 0.369 6.130 1.00 91.00 114 SER A C 1
ATOM 841 O O . SER A 1 114 ? -7.745 0.526 5.469 1.00 91.00 114 SER A O 1
ATOM 843 N N . ASN A 1 115 ? -5.509 0.284 5.595 1.00 88.75 115 ASN A N 1
ATOM 844 C CA . ASN A 1 115 ? -5.247 0.264 4.154 1.00 88.75 115 ASN A CA 1
ATOM 845 C C . ASN A 1 115 ? -4.188 -0.785 3.786 1.00 88.75 115 ASN A C 1
ATOM 847 O O . ASN A 1 115 ? -3.179 -0.507 3.144 1.00 88.75 115 ASN A O 1
ATOM 851 N N . ASN A 1 116 ? -4.357 -1.998 4.304 1.00 87.69 116 ASN A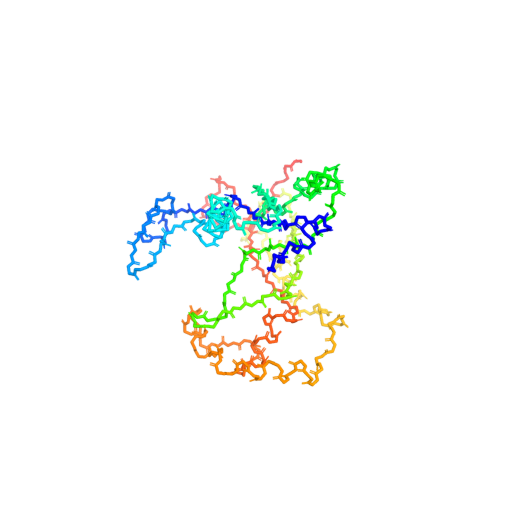 N 1
ATOM 852 C CA . ASN A 1 116 ? -3.438 -3.101 4.072 1.00 87.69 116 ASN A CA 1
ATOM 853 C C . ASN A 1 116 ? -4.182 -4.434 4.133 1.00 87.69 116 ASN A C 1
ATOM 855 O O . ASN A 1 116 ? -5.312 -4.528 4.609 1.00 87.69 116 ASN A O 1
ATOM 859 N N . TYR A 1 117 ? -3.502 -5.471 3.668 1.00 88.19 117 TYR A N 1
ATOM 860 C CA . TYR A 1 117 ? -4.053 -6.810 3.534 1.00 88.19 117 TYR A CA 1
ATOM 861 C C . TYR A 1 117 ? -3.494 -7.727 4.616 1.00 88.19 117 TYR A C 1
ATOM 863 O O . TYR A 1 117 ? -2.397 -7.497 5.139 1.00 88.19 117 TYR A O 1
ATOM 871 N N . TRP A 1 118 ? -4.247 -8.773 4.935 1.00 92.12 118 TRP A N 1
ATOM 872 C CA . TRP A 1 118 ? -3.725 -9.901 5.694 1.00 92.12 118 TRP A CA 1
ATOM 873 C C . TRP A 1 118 ? -2.729 -10.693 4.844 1.00 92.12 118 TRP A C 1
ATOM 875 O O . TRP A 1 118 ? -2.624 -10.503 3.626 1.00 92.12 118 TRP A O 1
ATOM 885 N N . LEU A 1 119 ? -1.929 -11.526 5.507 1.00 88.56 119 LEU A N 1
ATOM 886 C CA . LEU A 1 119 ? -0.952 -12.361 4.813 1.00 88.56 119 LEU A CA 1
ATOM 887 C C . LEU A 1 119 ? -1.638 -13.512 4.066 1.00 88.56 119 LEU A C 1
ATOM 889 O O . LEU A 1 119 ? -1.203 -13.862 2.967 1.00 88.56 119 LEU A O 1
ATOM 893 N N . ASP A 1 120 ? -2.717 -14.019 4.651 1.00 88.44 120 ASP A N 1
ATOM 894 C CA . ASP A 1 120 ? -3.612 -15.047 4.142 1.00 88.44 120 ASP A CA 1
ATOM 895 C C . ASP A 1 120 ? -5.082 -14.665 4.423 1.00 88.44 120 ASP A C 1
ATOM 897 O O . ASP A 1 120 ? -5.374 -13.537 4.827 1.00 88.44 120 ASP A O 1
ATOM 901 N N . ASP A 1 121 ? -6.007 -15.596 4.184 1.00 86.12 121 ASP A N 1
ATOM 902 C CA . ASP A 1 121 ? -7.447 -15.369 4.354 1.00 86.12 121 ASP A CA 1
ATOM 903 C C . ASP A 1 121 ? -7.974 -15.820 5.737 1.00 86.12 121 ASP A C 1
ATOM 905 O O . ASP A 1 121 ? -9.147 -15.602 6.050 1.00 86.12 121 ASP A O 1
ATOM 909 N N . GLU A 1 122 ? -7.127 -16.426 6.578 1.00 89.88 122 GLU A N 1
ATOM 910 C CA . GLU A 1 122 ? -7.532 -17.062 7.842 1.00 89.88 122 GLU A CA 1
ATOM 911 C C . GLU A 1 122 ? -7.022 -16.326 9.087 1.00 89.88 122 GLU A C 1
ATOM 913 O O . GLU A 1 122 ? -7.703 -16.317 10.119 1.00 89.88 122 GLU A O 1
ATOM 918 N N . HIS A 1 123 ? -5.862 -15.667 9.005 1.00 92.00 123 HIS A N 1
ATOM 919 C CA . HIS A 1 123 ? -5.192 -15.066 10.151 1.00 92.00 123 HIS A CA 1
ATOM 920 C C . HIS A 1 123 ? -5.225 -13.528 10.086 1.00 92.00 123 HIS A C 1
ATOM 922 O O . HIS A 1 123 ? -4.521 -12.909 9.280 1.00 92.00 123 HIS A O 1
ATOM 928 N N . PRO A 1 124 ? -5.980 -12.860 10.985 1.00 92.38 124 PRO A N 1
ATOM 929 C CA . PRO A 1 124 ? -5.959 -11.409 11.081 1.00 92.38 124 PRO A CA 1
ATOM 930 C C . PRO A 1 124 ? -4.560 -10.863 11.357 1.00 92.38 124 PRO A C 1
ATOM 932 O O . PRO A 1 124 ? -3.874 -11.311 12.276 1.00 92.38 124 PRO A O 1
ATOM 935 N N . ALA A 1 125 ? -4.162 -9.838 10.604 1.00 91.69 125 ALA A N 1
ATOM 936 C CA . ALA A 1 125 ? -2.841 -9.235 10.724 1.00 91.69 125 ALA A CA 1
ATOM 937 C C . ALA A 1 125 ? -2.894 -7.808 11.286 1.00 91.69 125 ALA A C 1
ATOM 939 O O . ALA A 1 125 ? -3.714 -6.985 10.873 1.00 91.69 125 ALA A O 1
ATOM 940 N N . LEU A 1 126 ? -1.947 -7.496 12.177 1.00 92.50 126 LEU A N 1
ATOM 941 C CA . LEU A 1 126 ? -1.608 -6.128 12.559 1.00 92.50 126 LEU A CA 1
ATOM 942 C C . LEU A 1 126 ? -0.277 -5.745 11.908 1.00 92.50 126 LEU A C 1
ATOM 944 O O . LEU A 1 126 ? 0.788 -6.219 12.304 1.00 92.50 126 LEU A O 1
ATOM 948 N N . THR A 1 127 ? -0.332 -4.868 10.911 1.00 92.50 127 THR A N 1
ATOM 949 C CA . THR A 1 127 ? 0.871 -4.359 10.250 1.00 92.50 127 THR A CA 1
ATOM 950 C C . THR A 1 127 ? 1.529 -3.287 11.111 1.00 92.50 127 THR A C 1
ATOM 952 O O . THR A 1 127 ? 0.923 -2.264 11.416 1.00 92.50 127 THR A O 1
ATOM 955 N N . TYR A 1 128 ? 2.788 -3.512 11.486 1.00 91.44 128 TYR A N 1
ATOM 956 C CA . TYR A 1 128 ? 3.568 -2.587 12.318 1.00 91.44 128 TYR A CA 1
ATOM 957 C C . TYR A 1 128 ? 4.688 -1.865 11.549 1.00 91.44 128 TYR A C 1
ATOM 959 O O . TYR A 1 128 ? 5.446 -1.096 12.137 1.00 91.44 128 TYR A O 1
ATOM 967 N N . GLY A 1 129 ? 4.812 -2.103 10.241 1.00 91.94 129 GLY A N 1
ATOM 968 C CA . GLY A 1 129 ? 5.828 -1.477 9.403 1.00 91.94 129 GLY A CA 1
ATOM 969 C C . GLY A 1 129 ? 5.478 -1.544 7.921 1.00 91.94 129 GLY A C 1
ATOM 970 O O . GLY A 1 129 ? 4.904 -2.524 7.450 1.00 91.94 129 GLY A O 1
ATOM 971 N N . LEU A 1 130 ? 5.847 -0.492 7.193 1.00 92.69 130 LEU A N 1
ATOM 972 C CA . LEU A 1 130 ? 5.716 -0.379 5.743 1.00 92.69 130 LEU A CA 1
ATOM 973 C C . LEU A 1 130 ? 7.078 -0.030 5.143 1.00 92.69 130 LEU A C 1
ATOM 975 O O . LEU A 1 130 ? 7.931 0.573 5.797 1.00 92.69 130 LEU A O 1
ATOM 979 N N . ARG A 1 131 ? 7.284 -0.402 3.881 1.00 94.81 131 ARG A N 1
ATOM 980 C CA . ARG A 1 131 ? 8.498 -0.040 3.148 1.00 94.81 131 ARG A CA 1
ATOM 981 C C . ARG A 1 131 ? 8.416 1.403 2.667 1.00 94.81 131 ARG A C 1
ATOM 983 O O . ARG A 1 131 ? 7.365 1.859 2.230 1.00 94.81 131 ARG A O 1
ATOM 990 N N . GLY A 1 132 ? 9.554 2.091 2.688 1.00 91.19 132 GLY A N 1
ATOM 991 C CA . GLY A 1 132 ? 9.705 3.351 1.968 1.00 91.19 132 GLY A CA 1
ATOM 992 C C . GLY A 1 132 ? 9.723 3.133 0.453 1.00 91.19 132 GLY A C 1
ATOM 993 O O . GLY A 1 132 ? 10.015 2.035 -0.032 1.00 91.19 132 GLY A O 1
ATOM 994 N N . ILE A 1 133 ? 9.454 4.201 -0.293 1.00 91.25 133 ILE A N 1
ATOM 995 C CA . ILE A 1 133 ? 9.499 4.213 -1.752 1.00 91.25 133 ILE A CA 1
ATOM 996 C C . ILE A 1 133 ? 10.273 5.436 -2.244 1.00 91.25 133 ILE A C 1
ATOM 998 O O . ILE A 1 133 ? 10.076 6.548 -1.763 1.00 91.25 133 ILE A O 1
ATOM 1002 N N . ILE A 1 134 ? 11.150 5.223 -3.224 1.00 89.88 134 ILE A N 1
ATOM 1003 C CA . ILE A 1 134 ? 11.775 6.288 -4.010 1.00 89.88 134 ILE A CA 1
ATOM 1004 C C . ILE A 1 134 ? 11.366 6.036 -5.455 1.00 89.88 134 ILE A C 1
ATOM 1006 O O . ILE A 1 134 ? 11.676 4.984 -6.016 1.00 89.88 134 ILE A O 1
ATOM 1010 N N . ARG A 1 135 ? 10.636 6.985 -6.042 1.00 90.44 135 ARG A N 1
ATOM 1011 C CA . ARG A 1 135 ? 10.280 6.976 -7.464 1.00 90.44 135 ARG A CA 1
ATOM 1012 C C . ARG A 1 135 ? 11.140 7.999 -8.194 1.00 90.44 135 ARG A C 1
ATOM 1014 O O . ARG A 1 135 ? 11.413 9.070 -7.660 1.00 90.44 135 ARG A O 1
ATOM 1021 N N . GLY A 1 136 ? 11.558 7.660 -9.406 1.00 89.44 136 GLY A N 1
ATOM 1022 C CA . GLY A 1 136 ? 12.344 8.537 -10.261 1.00 89.44 136 GLY A CA 1
ATOM 1023 C C . GLY A 1 136 ? 12.098 8.227 -11.729 1.00 89.44 136 GLY A C 1
ATOM 1024 O O . GLY A 1 136 ? 11.676 7.123 -12.076 1.00 89.44 136 GLY A O 1
ATOM 1025 N N . GLU A 1 137 ? 12.373 9.211 -12.574 1.00 91.69 137 GLU A N 1
ATOM 1026 C CA . GLU A 1 137 ? 12.306 9.100 -14.025 1.00 91.69 137 GLU A CA 1
ATOM 1027 C C . GLU A 1 137 ? 13.687 9.395 -14.610 1.00 91.69 137 GLU A C 1
ATOM 1029 O O . GLU A 1 137 ? 14.379 10.311 -14.163 1.00 91.69 137 GLU A O 1
ATOM 1034 N N . ILE A 1 138 ? 14.093 8.603 -15.602 1.00 90.56 138 ILE A N 1
ATOM 1035 C CA . ILE A 1 138 ? 15.333 8.814 -16.346 1.00 90.56 138 ILE A CA 1
ATOM 1036 C C . ILE A 1 138 ? 14.955 9.060 -17.799 1.00 90.56 138 ILE A C 1
ATOM 1038 O O . ILE A 1 138 ? 14.402 8.179 -18.456 1.00 90.56 138 ILE A O 1
ATOM 1042 N N . THR A 1 139 ? 15.297 10.244 -18.299 1.00 90.94 139 THR A N 1
ATOM 1043 C CA . THR A 1 139 ? 15.119 10.611 -19.704 1.00 90.94 139 THR A CA 1
ATOM 1044 C C . THR A 1 139 ? 16.479 10.681 -20.386 1.00 90.94 139 THR A C 1
ATOM 1046 O O . THR A 1 139 ? 17.357 11.430 -19.958 1.00 90.94 139 THR A O 1
ATOM 1049 N N . VAL A 1 140 ? 16.644 9.910 -21.463 1.00 89.88 140 VAL A N 1
ATOM 1050 C CA . VAL A 1 140 ? 17.816 9.973 -22.344 1.00 89.88 140 VAL A CA 1
ATOM 1051 C C . VAL A 1 140 ? 17.407 10.644 -23.648 1.00 89.88 140 VAL A C 1
ATOM 1053 O O . VAL A 1 140 ? 16.426 10.249 -24.278 1.00 89.88 140 VAL A O 1
ATOM 1056 N N . VAL A 1 141 ? 18.158 11.665 -24.053 1.00 88.69 141 VAL A N 1
ATOM 1057 C CA . VAL A 1 141 ? 17.875 12.467 -25.249 1.00 88.69 141 VAL A CA 1
ATOM 1058 C C . VAL A 1 141 ? 19.020 12.308 -26.241 1.00 88.69 141 VAL A C 1
ATOM 1060 O O . VAL A 1 141 ? 20.177 12.520 -25.888 1.00 88.69 141 VAL A O 1
ATOM 1063 N N . GLY A 1 142 ? 18.683 11.930 -27.475 1.00 85.25 142 GLY A N 1
ATOM 1064 C CA . GLY A 1 142 ? 19.635 11.745 -28.572 1.00 85.25 142 GLY A CA 1
ATOM 1065 C C . GLY A 1 142 ? 19.647 12.916 -29.547 1.00 85.25 142 GLY A C 1
ATOM 1066 O O . GLY A 1 142 ? 19.532 14.079 -29.159 1.00 85.25 142 GLY A O 1
ATOM 1067 N N . ALA A 1 143 ? 19.781 12.596 -30.836 1.00 83.12 143 ALA A N 1
ATOM 1068 C CA . ALA A 1 143 ? 19.744 13.577 -31.914 1.00 83.12 143 ALA A CA 1
ATOM 1069 C C . ALA A 1 143 ? 18.465 14.437 -31.877 1.00 83.12 143 ALA A C 1
ATOM 1071 O O . ALA A 1 143 ? 17.400 13.994 -31.451 1.00 83.12 143 ALA A O 1
ATOM 1072 N N . ALA A 1 144 ? 18.566 15.672 -32.379 1.00 83.62 144 ALA A N 1
ATOM 1073 C CA . ALA A 1 144 ? 17.473 16.650 -32.361 1.00 83.62 144 ALA A CA 1
ATOM 1074 C C . ALA A 1 144 ? 16.239 16.252 -33.200 1.00 83.62 144 ALA A C 1
ATOM 1076 O O . ALA A 1 144 ? 15.203 16.905 -33.108 1.00 83.62 144 ALA A O 1
ATOM 1077 N N . GLN A 1 145 ? 16.355 15.212 -34.027 1.00 81.50 145 GLN A N 1
ATOM 1078 C CA . GLN A 1 145 ? 15.296 14.684 -34.881 1.00 81.50 145 GLN A CA 1
ATOM 1079 C C . GLN A 1 145 ? 15.327 13.156 -34.869 1.00 81.50 145 GLN A C 1
ATOM 1081 O O . GLN A 1 145 ? 16.391 12.559 -34.697 1.00 81.50 145 GLN A O 1
ATOM 1086 N N . THR A 1 146 ? 14.171 12.532 -35.097 1.00 79.12 146 THR A N 1
ATOM 1087 C CA . THR A 1 146 ? 14.081 11.094 -35.365 1.00 79.12 146 THR A CA 1
ATOM 1088 C C . THR A 1 146 ? 14.845 10.770 -36.648 1.00 79.12 146 THR A C 1
ATOM 1090 O O . THR A 1 146 ? 14.673 11.442 -37.666 1.00 79.12 146 THR A O 1
ATOM 1093 N N . VAL A 1 147 ? 15.672 9.727 -36.611 1.00 81.25 147 VAL A N 1
ATOM 1094 C CA . VAL A 1 147 ? 16.536 9.328 -37.732 1.00 81.25 147 VAL A CA 1
ATOM 1095 C C . VAL A 1 147 ? 16.134 7.973 -38.300 1.00 81.25 147 VAL A C 1
ATOM 1097 O O . VAL A 1 147 ? 15.528 7.137 -37.619 1.00 81.25 147 VAL A O 1
ATOM 1100 N N . HIS A 1 148 ? 16.452 7.754 -39.575 1.00 80.81 148 HIS A N 1
ATOM 1101 C CA . HIS A 1 148 ? 16.174 6.483 -40.231 1.00 80.81 148 HIS A CA 1
ATOM 1102 C C . HIS A 1 148 ? 17.236 5.468 -39.807 1.00 80.81 148 HIS A C 1
ATOM 1104 O O . HIS A 1 148 ? 18.408 5.609 -40.157 1.00 80.81 148 HIS A O 1
ATOM 1110 N N . SER A 1 149 ? 16.841 4.423 -39.075 1.00 83.81 149 SER A N 1
ATOM 1111 C CA . SER A 1 149 ? 17.812 3.497 -38.475 1.00 83.81 149 SER A CA 1
ATOM 1112 C C . SER A 1 149 ? 18.618 2.715 -39.517 1.00 83.81 149 SER A C 1
ATOM 1114 O O . SER A 1 149 ? 19.725 2.286 -39.231 1.00 83.81 149 SER A O 1
ATOM 1116 N N . GLY A 1 150 ? 18.109 2.556 -40.744 1.00 84.94 150 GLY A N 1
ATOM 1117 C CA . GLY A 1 150 ? 18.870 1.944 -41.839 1.00 84.94 150 GLY A CA 1
ATOM 1118 C C . GLY A 1 150 ? 19.889 2.875 -42.507 1.00 84.94 150 GLY A C 1
ATOM 1119 O O . GLY A 1 150 ? 20.808 2.388 -43.154 1.00 84.94 150 GLY A O 1
ATOM 1120 N N . THR A 1 151 ? 19.725 4.195 -42.378 1.00 84.00 151 THR A N 1
ATOM 1121 C CA . THR A 1 151 ? 20.605 5.189 -43.021 1.00 84.00 151 THR A CA 1
ATOM 1122 C C . THR A 1 151 ? 21.667 5.676 -42.047 1.00 84.00 151 THR A C 1
ATOM 1124 O O . THR A 1 151 ? 22.839 5.752 -42.400 1.00 84.00 151 THR A O 1
ATOM 1127 N N . ASP A 1 152 ? 21.242 5.973 -40.820 1.00 84.25 152 ASP A N 1
ATOM 1128 C CA . ASP A 1 152 ? 22.057 6.642 -39.805 1.00 84.25 152 ASP A CA 1
ATOM 1129 C C . ASP A 1 152 ? 22.374 5.732 -38.601 1.00 84.25 152 ASP A C 1
ATOM 1131 O O . ASP A 1 152 ? 23.089 6.136 -37.678 1.00 84.25 152 ASP A O 1
ATOM 1135 N N . GLY A 1 153 ? 21.841 4.503 -38.590 1.00 83.56 153 GLY A N 1
ATOM 1136 C CA . GLY A 1 153 ? 22.089 3.524 -37.532 1.00 83.56 153 GLY A CA 1
ATOM 1137 C C . GLY A 1 153 ? 23.569 3.172 -37.424 1.00 83.56 153 GLY A C 1
ATOM 1138 O O . GLY A 1 153 ? 24.252 2.952 -38.425 1.00 83.56 153 GLY A O 1
ATOM 1139 N N . GLY A 1 154 ? 24.074 3.142 -36.192 1.00 82.75 154 GLY A N 1
ATOM 1140 C CA . GLY A 1 154 ? 25.486 2.892 -35.895 1.00 82.75 154 GLY A CA 1
ATOM 1141 C C . GLY A 1 154 ? 26.416 4.108 -36.005 1.00 82.75 154 GLY A C 1
ATOM 1142 O O . GLY A 1 154 ? 27.560 4.014 -35.569 1.00 82.75 154 GLY A O 1
ATOM 1143 N N . VAL A 1 155 ? 25.955 5.249 -36.534 1.00 86.62 155 VAL A N 1
ATOM 1144 C CA . VAL A 1 155 ? 26.726 6.511 -36.523 1.00 86.62 155 VAL A CA 1
ATOM 1145 C C . VAL A 1 155 ? 26.307 7.408 -35.357 1.00 86.62 155 VAL A C 1
ATOM 1147 O O . VAL A 1 155 ? 27.129 8.138 -34.802 1.00 86.62 155 VAL A O 1
ATOM 1150 N N . LEU A 1 156 ? 25.031 7.355 -34.975 1.00 85.00 156 LEU A N 1
ATOM 1151 C CA . LEU A 1 156 ? 24.465 8.159 -33.897 1.00 85.00 156 LEU A CA 1
ATOM 1152 C C . LEU A 1 156 ? 24.356 7.358 -32.599 1.00 85.00 156 LEU A C 1
ATOM 1154 O O . LEU A 1 156 ? 24.150 6.148 -32.612 1.00 85.00 156 LEU A O 1
ATOM 1158 N N . VAL A 1 157 ? 24.455 8.061 -31.470 1.00 83.88 157 VAL A N 1
ATOM 1159 C CA . VAL A 1 157 ? 24.136 7.488 -30.159 1.00 83.88 157 VAL A CA 1
ATOM 1160 C C . VAL A 1 157 ? 22.627 7.285 -30.083 1.00 83.88 157 VAL A C 1
ATOM 1162 O O . VAL A 1 157 ? 21.857 8.239 -30.214 1.00 83.88 157 VAL A O 1
ATOM 1165 N N . GLU A 1 158 ? 22.212 6.036 -29.894 1.00 86.50 158 GLU A N 1
ATOM 1166 C CA . GLU A 1 158 ? 20.807 5.647 -29.850 1.00 86.50 158 GLU A CA 1
ATOM 1167 C C . GLU A 1 158 ? 20.285 5.697 -28.405 1.00 86.50 158 GLU A C 1
ATOM 1169 O O . GLU A 1 158 ? 20.705 4.882 -27.579 1.00 86.50 158 GLU A O 1
ATOM 1174 N N . PRO A 1 159 ? 19.327 6.588 -28.076 1.00 89.00 159 PRO A N 1
ATOM 1175 C CA . PRO A 1 159 ? 18.855 6.756 -26.700 1.00 89.00 159 PRO A CA 1
ATOM 1176 C C . PRO A 1 159 ? 18.316 5.476 -26.066 1.00 89.00 159 PRO A C 1
ATOM 1178 O O . PRO A 1 159 ? 18.482 5.264 -24.871 1.00 89.00 159 PRO A O 1
ATOM 1181 N N . LEU A 1 160 ? 17.686 4.600 -26.854 1.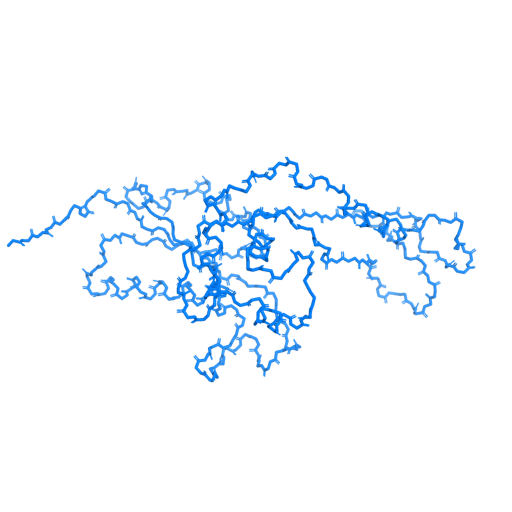00 88.00 160 LEU A N 1
ATOM 1182 C CA . LEU A 1 160 ? 17.174 3.326 -26.348 1.00 88.00 160 LEU A CA 1
ATOM 1183 C C . LEU A 1 160 ? 18.287 2.364 -25.920 1.00 88.00 160 LEU A C 1
ATOM 1185 O O . LEU A 1 160 ? 18.104 1.642 -24.939 1.00 88.00 160 LEU A O 1
ATOM 1189 N N . ALA A 1 161 ? 19.430 2.367 -26.611 1.00 88.81 161 ALA A N 1
ATOM 1190 C CA . ALA A 1 161 ? 20.585 1.573 -26.203 1.00 88.81 161 ALA A CA 1
ATOM 1191 C C . ALA A 1 161 ? 21.141 2.084 -24.865 1.00 88.81 161 ALA A C 1
ATOM 1193 O O . ALA A 1 161 ? 21.397 1.297 -23.954 1.00 88.81 161 ALA A O 1
ATOM 1194 N N . ASP A 1 162 ? 21.229 3.404 -24.703 1.00 91.00 162 ASP A N 1
ATOM 1195 C CA . ASP A 1 162 ? 21.660 4.028 -23.451 1.00 91.00 162 ASP A CA 1
ATOM 1196 C C . ASP A 1 162 ? 20.676 3.784 -22.303 1.00 91.00 162 ASP A C 1
ATOM 1198 O O . ASP A 1 162 ? 21.102 3.444 -21.200 1.00 91.00 162 ASP A O 1
ATOM 1202 N N . VAL A 1 163 ? 19.363 3.867 -22.543 1.00 91.62 163 VAL A N 1
ATOM 1203 C CA . VAL A 1 163 ? 18.346 3.505 -21.540 1.00 91.62 163 VAL A CA 1
ATOM 1204 C C . VAL A 1 163 ? 18.518 2.050 -21.101 1.00 91.62 163 VAL A C 1
ATOM 1206 O O . VAL A 1 163 ? 18.503 1.774 -19.900 1.00 91.62 163 VAL A O 1
ATOM 1209 N N . ALA A 1 164 ? 18.731 1.122 -22.040 1.00 91.00 164 ALA A N 1
ATOM 1210 C CA . ALA A 1 164 ? 18.974 -0.282 -21.712 1.00 91.00 164 ALA A CA 1
ATOM 1211 C C . ALA A 1 164 ? 20.240 -0.456 -20.853 1.00 91.00 164 ALA A C 1
ATOM 1213 O O . ALA A 1 164 ? 20.212 -1.181 -19.855 1.00 91.00 164 ALA A O 1
ATOM 1214 N N . ASN A 1 165 ? 21.320 0.258 -21.186 1.00 92.25 165 ASN A N 1
ATOM 1215 C CA . ASN A 1 165 ? 22.566 0.250 -20.418 1.00 92.25 165 ASN A CA 1
ATOM 1216 C C . ASN A 1 165 ? 22.378 0.819 -19.004 1.00 92.25 165 ASN A C 1
ATOM 1218 O O . ASN A 1 165 ? 22.832 0.217 -18.028 1.00 92.25 165 ASN A O 1
ATOM 1222 N N . VAL A 1 166 ? 21.663 1.939 -18.869 1.00 92.25 166 VAL A N 1
ATOM 1223 C CA . VAL A 1 166 ? 21.350 2.541 -17.568 1.00 92.25 166 VAL A CA 1
ATOM 1224 C C . VAL A 1 166 ? 20.536 1.567 -16.722 1.00 92.25 166 VAL A C 1
ATOM 1226 O O . VAL A 1 166 ? 20.932 1.270 -15.596 1.00 92.25 166 VAL A O 1
ATOM 1229 N N . VAL A 1 167 ? 19.455 0.999 -17.262 1.00 91.81 167 VAL A N 1
ATOM 1230 C CA . VAL A 1 167 ? 18.610 0.029 -16.547 1.00 91.81 167 VAL A CA 1
ATOM 1231 C C . VAL A 1 167 ? 19.412 -1.197 -16.109 1.00 91.81 167 VAL A C 1
ATOM 1233 O O . VAL A 1 167 ? 19.251 -1.663 -14.978 1.00 91.81 167 VAL A O 1
ATOM 1236 N N . ALA A 1 168 ? 20.306 -1.704 -16.960 1.00 92.44 168 ALA A N 1
ATOM 1237 C CA . ALA A 1 168 ? 21.195 -2.800 -16.593 1.00 92.44 168 ALA A CA 1
ATOM 1238 C C . ALA A 1 168 ? 22.119 -2.413 -15.422 1.00 92.44 168 ALA A C 1
ATOM 1240 O O . ALA A 1 168 ? 22.255 -3.186 -14.471 1.00 92.44 168 ALA A O 1
ATOM 1241 N N . SER A 1 169 ? 22.683 -1.200 -15.444 1.00 93.56 169 SER A N 1
ATOM 1242 C CA . SER A 1 169 ? 23.574 -0.689 -14.390 1.00 93.56 169 SER A CA 1
ATOM 1243 C C . SER A 1 169 ? 22.877 -0.460 -13.043 1.00 93.56 169 SER A C 1
ATOM 1245 O O . SER A 1 169 ? 23.506 -0.574 -11.992 1.00 93.56 169 SER A O 1
ATOM 1247 N N . LEU A 1 170 ? 21.559 -0.220 -13.028 1.00 91.06 170 LEU A N 1
ATOM 1248 C CA . LEU A 1 170 ? 20.810 -0.057 -11.776 1.00 91.06 170 LEU A CA 1
ATOM 1249 C C . LEU A 1 170 ? 20.864 -1.314 -10.893 1.00 91.06 170 LEU A C 1
ATOM 1251 O O . LEU A 1 170 ? 20.729 -1.222 -9.673 1.00 91.06 170 LEU A O 1
ATOM 1255 N N . ARG A 1 171 ? 21.101 -2.494 -11.483 1.00 84.31 171 ARG A N 1
ATOM 1256 C CA . ARG A 1 171 ? 21.235 -3.753 -10.736 1.00 84.31 171 ARG A CA 1
ATOM 1257 C C . ARG A 1 171 ? 22.508 -3.834 -9.895 1.00 84.31 171 ARG A C 1
ATOM 1259 O O . ARG A 1 171 ? 22.539 -4.625 -8.959 1.00 84.31 171 ARG A O 1
ATOM 1266 N N . SER A 1 172 ? 23.537 -3.045 -10.214 1.00 88.69 172 SER A N 1
ATOM 1267 C CA . SER A 1 172 ? 24.798 -3.006 -9.460 1.00 88.69 172 SER A CA 1
ATOM 1268 C C . SER A 1 172 ? 24.828 -1.939 -8.364 1.00 88.69 172 SER A C 1
ATOM 1270 O O . SER A 1 172 ? 25.867 -1.743 -7.739 1.00 88.69 172 SER A O 1
ATOM 1272 N N . LEU A 1 173 ? 23.721 -1.230 -8.125 1.00 89.25 173 LEU A N 1
ATOM 1273 C CA . LEU A 1 173 ? 23.659 -0.253 -7.044 1.00 89.25 173 LEU A CA 1
ATOM 1274 C C . LEU A 1 173 ? 23.802 -0.942 -5.675 1.00 89.25 173 LEU A C 1
ATOM 1276 O O . LEU A 1 173 ? 23.187 -1.990 -5.453 1.00 89.25 173 LEU A O 1
ATOM 1280 N N . PRO A 1 174 ? 24.543 -0.341 -4.727 1.00 91.00 174 PRO A N 1
ATOM 1281 C CA . PRO A 1 174 ? 24.754 -0.896 -3.395 1.00 91.00 174 PRO A CA 1
ATOM 1282 C C . PRO A 1 174 ? 23.533 -0.655 -2.488 1.00 91.00 174 PRO A C 1
ATOM 1284 O O . PRO A 1 174 ? 23.605 -0.022 -1.438 1.00 91.00 174 PRO A O 1
ATOM 1287 N N . LEU A 1 175 ? 22.362 -1.152 -2.901 1.00 89.50 175 LEU A N 1
ATOM 1288 C CA . LEU A 1 175 ? 21.096 -0.930 -2.190 1.00 89.50 175 LEU A CA 1
ATOM 1289 C C . LEU A 1 175 ? 21.102 -1.523 -0.771 1.00 89.50 175 LEU A C 1
ATOM 1291 O O . LEU A 1 175 ? 20.291 -1.129 0.063 1.00 89.50 175 LEU A O 1
ATOM 1295 N N . HIS A 1 176 ? 22.003 -2.467 -0.498 1.00 89.62 176 HIS A N 1
ATOM 1296 C CA . HIS A 1 176 ? 22.057 -3.222 0.749 1.00 89.62 176 HIS A CA 1
ATOM 1297 C C . HIS A 1 176 ? 22.977 -2.621 1.825 1.00 89.62 176 HIS A C 1
ATOM 1299 O O . HIS A 1 176 ? 22.885 -3.053 2.972 1.00 89.62 176 HIS A O 1
ATOM 1305 N N . ASP A 1 177 ? 23.801 -1.618 1.504 1.00 90.19 177 ASP A N 1
ATOM 1306 C CA . ASP A 1 177 ? 24.847 -1.105 2.409 1.00 90.19 177 ASP A CA 1
ATOM 1307 C C . ASP A 1 177 ? 24.299 -0.534 3.725 1.00 90.19 177 ASP A C 1
ATOM 1309 O O . ASP A 1 177 ? 24.936 -0.650 4.768 1.00 90.19 177 ASP A O 1
ATOM 1313 N N . ASN A 1 178 ? 23.097 0.050 3.691 1.00 89.94 178 ASN A N 1
ATOM 1314 C CA . ASN A 1 178 ? 22.447 0.667 4.853 1.00 89.94 178 ASN A CA 1
ATOM 1315 C C . ASN A 1 178 ? 21.240 -0.135 5.367 1.00 89.94 178 ASN A C 1
ATOM 1317 O O . ASN A 1 178 ? 20.396 0.396 6.091 1.00 89.94 178 ASN A O 1
ATOM 1321 N N . VAL A 1 179 ? 21.115 -1.407 4.981 1.00 94.44 179 VAL A N 1
ATOM 1322 C CA . VAL A 1 179 ? 20.046 -2.277 5.485 1.00 94.44 179 VAL A CA 1
ATOM 1323 C C . VAL A 1 179 ? 20.427 -2.768 6.877 1.00 94.44 179 VAL A C 1
ATOM 1325 O O . VAL A 1 179 ? 21.510 -3.316 7.075 1.00 94.44 179 VAL A O 1
ATOM 1328 N N . ALA A 1 180 ? 19.521 -2.604 7.844 1.00 95.56 180 ALA A N 1
ATOM 1329 C CA . ALA A 1 180 ? 19.739 -3.083 9.205 1.00 95.56 180 ALA A CA 1
ATOM 1330 C C . ALA A 1 180 ? 20.096 -4.587 9.215 1.00 95.56 180 ALA A C 1
ATOM 1332 O O . ALA A 1 180 ? 19.543 -5.351 8.410 1.00 95.56 180 ALA A O 1
ATOM 1333 N N . PRO A 1 181 ? 20.977 -5.048 10.120 1.00 95.12 181 PRO A N 1
ATOM 1334 C CA . PRO A 1 181 ? 21.293 -6.468 10.246 1.00 95.12 181 PRO A CA 1
ATOM 1335 C C . PRO A 1 181 ? 20.043 -7.316 10.511 1.00 95.12 181 PRO A C 1
ATOM 1337 O O . PRO A 1 181 ? 19.127 -6.880 11.204 1.00 95.12 181 PRO A O 1
ATOM 1340 N N . PHE A 1 182 ? 20.011 -8.535 9.968 1.00 95.62 182 PHE A N 1
ATOM 1341 C CA . PHE A 1 182 ? 18.922 -9.487 10.202 1.00 95.62 182 PHE A CA 1
ATOM 1342 C C . PHE A 1 182 ? 19.232 -10.331 11.444 1.00 95.62 182 PHE A C 1
ATOM 1344 O O . PHE A 1 182 ? 19.978 -11.318 11.346 1.00 95.62 182 PHE A O 1
ATOM 1351 N N . SER A 1 183 ? 18.721 -9.888 12.597 1.00 96.50 183 SER A N 1
ATOM 1352 C CA . SER A 1 183 ? 18.976 -10.501 13.906 1.00 96.50 183 SER A CA 1
ATOM 1353 C C . SER A 1 183 ? 18.320 -11.873 14.030 1.00 96.50 183 SER A C 1
ATOM 1355 O O . SER A 1 183 ? 17.308 -12.133 13.382 1.00 96.50 183 SER A O 1
ATOM 1357 N N . ASP A 1 184 ? 18.867 -12.738 14.886 1.00 97.31 184 ASP A N 1
ATOM 1358 C CA . ASP A 1 184 ? 18.339 -14.092 15.115 1.00 97.31 184 ASP A CA 1
ATOM 1359 C C . ASP A 1 184 ? 16.893 -14.079 15.629 1.00 97.31 184 ASP A C 1
ATOM 1361 O O . ASP A 1 184 ? 16.079 -14.891 15.197 1.00 97.31 184 ASP A O 1
ATOM 1365 N N . GLU A 1 185 ? 16.545 -13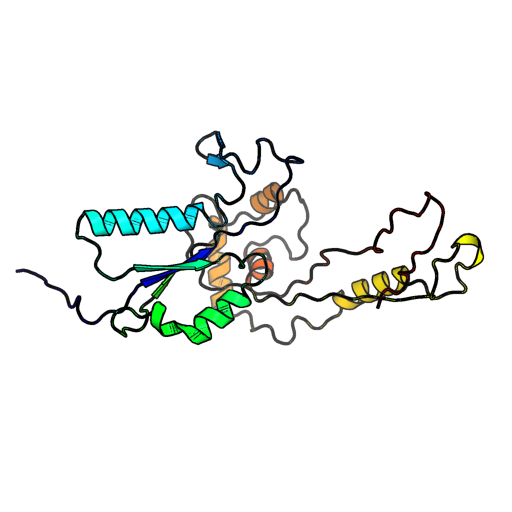.101 16.470 1.00 96.88 185 GLU A N 1
ATOM 1366 C CA . GLU A 1 185 ? 15.169 -12.886 16.927 1.00 96.88 185 GLU A CA 1
ATOM 1367 C C . GLU A 1 185 ? 14.226 -12.560 15.758 1.00 96.88 185 GLU A C 1
ATOM 1369 O O . GLU A 1 185 ? 13.134 -13.116 15.667 1.00 96.88 185 GLU A O 1
ATOM 1374 N N . GLU A 1 186 ? 14.648 -11.690 14.833 1.00 95.75 186 GLU A N 1
ATO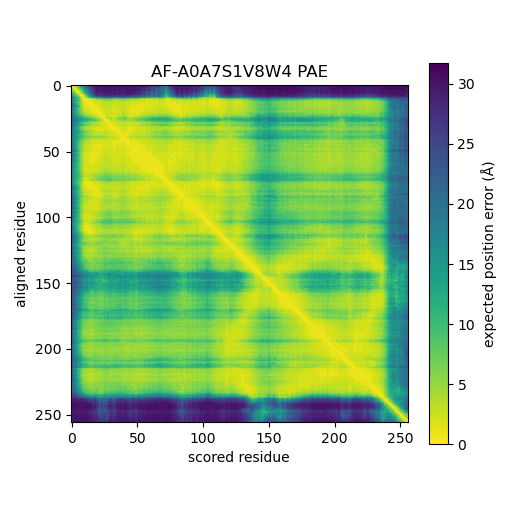M 1375 C CA . GLU A 1 186 ? 13.859 -11.370 13.641 1.00 95.75 186 GLU A CA 1
ATOM 1376 C C . GLU A 1 186 ? 13.718 -12.608 12.739 1.00 95.75 186 GLU A C 1
ATOM 1378 O O . GLU A 1 186 ? 12.630 -12.865 12.228 1.00 95.75 186 GLU A O 1
ATOM 1383 N N . ARG A 1 187 ? 14.770 -13.430 12.596 1.00 96.00 187 ARG A N 1
ATOM 1384 C CA . ARG A 1 187 ? 14.686 -14.685 11.820 1.00 96.00 187 ARG A CA 1
ATOM 1385 C C . ARG A 1 187 ? 13.681 -15.655 12.413 1.00 96.00 187 ARG A C 1
ATOM 1387 O O . ARG A 1 187 ? 12.908 -16.242 11.663 1.00 96.00 187 ARG A O 1
ATOM 1394 N N . GLN A 1 188 ? 13.696 -15.805 13.734 1.00 96.69 188 GLN A N 1
ATOM 1395 C CA . GLN A 1 188 ? 12.804 -16.712 14.441 1.00 96.69 188 GLN A CA 1
ATOM 1396 C C . GLN A 1 188 ? 11.339 -16.302 14.251 1.00 96.69 188 GLN A C 1
ATOM 1398 O O . GLN A 1 188 ? 10.524 -17.138 13.874 1.00 96.69 188 GLN A O 1
ATOM 1403 N N . ARG A 1 189 ? 11.023 -15.005 14.371 1.00 95.56 189 ARG A N 1
ATOM 1404 C CA . ARG A 1 189 ? 9.668 -14.489 14.101 1.00 95.56 189 ARG A CA 1
ATOM 1405 C C . ARG A 1 189 ? 9.199 -14.764 12.671 1.00 95.56 189 ARG A C 1
ATOM 1407 O O . ARG A 1 189 ? 8.019 -14.984 12.445 1.00 95.56 189 ARG A O 1
ATOM 1414 N N . PHE A 1 190 ? 10.105 -14.731 11.692 1.00 96.00 190 PHE A N 1
ATOM 1415 C CA . PHE A 1 190 ? 9.762 -15.047 10.301 1.00 96.00 190 PHE A CA 1
ATOM 1416 C C . PHE A 1 190 ? 9.560 -16.553 10.101 1.00 96.00 190 PHE A C 1
ATOM 1418 O O . PHE A 1 190 ? 8.711 -16.943 9.307 1.00 96.00 190 PHE A O 1
ATOM 1425 N N . ALA A 1 191 ? 10.326 -17.391 10.803 1.00 95.38 191 ALA A N 1
ATOM 1426 C CA . ALA A 1 191 ? 10.179 -18.844 10.752 1.00 95.38 191 ALA A CA 1
ATOM 1427 C C . ALA A 1 191 ? 8.857 -19.316 11.383 1.00 95.38 191 ALA A C 1
ATOM 1429 O O . ALA A 1 191 ? 8.278 -20.289 10.924 1.00 95.38 191 ALA A O 1
ATOM 1430 N N . GLU A 1 192 ? 8.341 -18.596 12.381 1.00 95.69 192 GLU A N 1
ATOM 1431 C CA . GLU A 1 192 ? 7.028 -18.855 12.996 1.00 95.69 192 GLU A CA 1
ATOM 1432 C C . GLU A 1 192 ? 5.842 -18.632 12.042 1.00 95.69 192 GLU A C 1
ATOM 1434 O O . GLU A 1 192 ? 4.724 -19.031 12.352 1.00 95.69 192 GLU A O 1
ATOM 1439 N N . LEU A 1 193 ? 6.070 -18.020 10.875 1.00 95.25 193 LEU A N 1
ATOM 1440 C CA . LEU A 1 193 ? 5.043 -17.805 9.853 1.00 95.25 193 LEU A CA 1
ATOM 1441 C C . LEU A 1 193 ? 4.946 -18.954 8.840 1.00 95.25 193 LEU A C 1
ATOM 1443 O O . LEU A 1 193 ? 4.200 -18.819 7.873 1.00 95.25 193 LEU A O 1
ATOM 1447 N N . ASP A 1 194 ? 5.676 -20.058 9.027 1.00 93.06 194 ASP A N 1
ATOM 1448 C CA . ASP A 1 194 ? 5.659 -21.202 8.098 1.00 93.06 194 ASP A CA 1
ATOM 1449 C C . ASP A 1 194 ? 4.264 -21.840 7.974 1.00 93.06 194 ASP A C 1
ATOM 1451 O O . ASP A 1 194 ? 3.842 -22.196 6.877 1.00 93.06 194 ASP A O 1
ATOM 1455 N N . ASP A 1 195 ? 3.501 -21.855 9.073 1.00 90.44 195 ASP A N 1
ATOM 1456 C CA . ASP A 1 195 ? 2.118 -22.352 9.111 1.00 90.44 195 ASP A CA 1
ATOM 1457 C C . ASP A 1 195 ? 1.078 -21.327 8.606 1.00 90.44 195 ASP A C 1
ATOM 1459 O O . ASP A 1 195 ? -0.088 -21.668 8.429 1.00 90.44 195 ASP A O 1
ATOM 1463 N N . VAL A 1 196 ? 1.479 -20.069 8.378 1.00 93.31 196 VAL A N 1
ATOM 1464 C CA . VAL A 1 196 ? 0.591 -18.967 7.939 1.00 93.31 196 VAL A CA 1
ATOM 1465 C C . VAL A 1 196 ? 0.844 -18.588 6.478 1.00 93.31 196 VAL A C 1
ATOM 1467 O O . VAL A 1 196 ? -0.051 -18.133 5.772 1.00 93.31 196 VAL A O 1
ATOM 1470 N N . PHE A 1 197 ? 2.079 -18.737 5.993 1.00 95.00 197 PHE A N 1
ATOM 1471 C CA . PHE A 1 197 ? 2.471 -18.326 4.650 1.00 95.00 197 PHE A CA 1
ATOM 1472 C C . PHE A 1 197 ? 3.008 -19.494 3.831 1.00 95.00 197 PHE A C 1
ATOM 1474 O O . PHE A 1 197 ? 4.167 -19.883 3.944 1.00 95.00 197 PHE A O 1
ATOM 1481 N N . SER A 1 198 ? 2.198 -19.969 2.888 1.00 94.56 198 SER A N 1
ATOM 1482 C CA . SER A 1 198 ? 2.627 -20.973 1.918 1.00 94.56 198 SER A CA 1
ATOM 1483 C C . SER A 1 198 ? 3.317 -20.335 0.707 1.00 94.56 198 SER A C 1
ATOM 1485 O O . SER A 1 198 ? 2.702 -19.646 -0.113 1.00 94.56 198 SER A O 1
ATOM 1487 N N . VAL A 1 199 ? 4.611 -20.625 0.525 1.00 95.44 199 VAL A N 1
ATOM 1488 C CA . VAL A 1 199 ? 5.368 -20.214 -0.676 1.00 95.44 199 VAL A CA 1
ATOM 1489 C C . VAL A 1 199 ? 4.774 -20.834 -1.947 1.00 95.44 199 VAL A C 1
ATOM 1491 O O . VAL A 1 199 ? 4.796 -20.214 -3.013 1.00 95.44 199 VAL A O 1
ATOM 1494 N N . ALA A 1 200 ? 4.218 -22.044 -1.851 1.00 94.88 200 ALA A N 1
ATOM 1495 C CA . ALA A 1 200 ? 3.585 -22.725 -2.977 1.00 94.88 200 ALA A CA 1
ATOM 1496 C C . ALA A 1 200 ? 2.293 -22.020 -3.415 1.00 94.88 200 ALA A C 1
ATOM 1498 O O . ALA A 1 200 ? 2.117 -21.751 -4.605 1.00 94.88 200 ALA A O 1
ATOM 1499 N N . GLU A 1 201 ? 1.428 -21.657 -2.467 1.00 93.88 201 GLU A N 1
ATOM 1500 C CA . GLU A 1 201 ? 0.195 -20.916 -2.754 1.00 93.88 201 GLU A CA 1
ATOM 1501 C C . GLU A 1 201 ? 0.493 -19.501 -3.242 1.00 93.88 201 GLU A C 1
ATOM 1503 O O . GLU A 1 201 ? -0.125 -19.034 -4.197 1.00 93.88 201 GLU A O 1
ATOM 1508 N N . TYR A 1 202 ? 1.503 -18.842 -2.667 1.00 93.62 202 TYR A N 1
ATOM 1509 C CA . TYR A 1 202 ? 1.977 -17.550 -3.155 1.00 93.62 202 TYR A CA 1
ATOM 1510 C C . TYR A 1 202 ? 2.419 -17.622 -4.625 1.00 93.62 202 TYR A C 1
ATOM 1512 O O . TYR A 1 202 ? 2.004 -16.791 -5.435 1.00 93.62 202 TYR A O 1
ATOM 1520 N N . LYS A 1 203 ? 3.213 -18.637 -4.995 1.00 95.06 203 LYS A N 1
ATOM 1521 C CA . LYS A 1 203 ? 3.627 -18.891 -6.386 1.00 95.06 203 LYS A CA 1
ATOM 1522 C C . LYS A 1 203 ? 2.427 -19.125 -7.307 1.00 95.06 203 LYS A C 1
ATOM 1524 O O . LYS A 1 203 ? 2.354 -18.509 -8.371 1.00 95.06 203 LYS A O 1
ATOM 1529 N N . ALA A 1 204 ? 1.472 -19.953 -6.879 1.00 94.94 204 ALA A N 1
ATOM 1530 C CA . ALA A 1 204 ? 0.251 -20.232 -7.631 1.00 94.94 204 ALA A CA 1
ATOM 1531 C C . ALA A 1 204 ? -0.589 -18.962 -7.850 1.00 94.94 204 ALA A C 1
ATOM 1533 O O . ALA A 1 204 ? -0.975 -18.673 -8.981 1.00 94.94 204 ALA A O 1
ATOM 1534 N N . LYS A 1 205 ? -0.791 -18.156 -6.798 1.00 91.25 205 LYS A N 1
ATOM 1535 C CA . LYS A 1 205 ? -1.519 -16.877 -6.848 1.00 91.25 205 LYS A CA 1
ATOM 1536 C C . LYS A 1 205 ? -0.856 -15.863 -7.780 1.00 91.25 205 LYS A C 1
ATOM 1538 O O . LYS A 1 205 ? -1.551 -15.143 -8.489 1.00 91.25 205 LYS A O 1
ATOM 1543 N N . MET A 1 206 ? 0.475 -15.808 -7.788 1.00 92.88 206 MET A N 1
ATOM 1544 C CA . MET A 1 206 ? 1.242 -14.902 -8.651 1.00 92.88 206 MET A CA 1
ATOM 1545 C C . MET A 1 206 ? 1.453 -15.442 -10.073 1.00 92.88 206 MET A C 1
ATOM 1547 O O . MET A 1 206 ? 2.006 -14.733 -10.910 1.00 92.88 206 MET A O 1
ATOM 1551 N N . GLY A 1 207 ? 1.047 -16.684 -10.360 1.00 94.75 207 GLY A N 1
ATOM 1552 C CA . GLY A 1 207 ? 1.215 -17.299 -11.677 1.00 94.75 207 GLY A CA 1
ATOM 1553 C C . GLY A 1 207 ? 2.678 -17.537 -12.071 1.00 94.75 207 GLY A C 1
ATOM 1554 O O . GLY A 1 207 ? 3.011 -17.458 -13.251 1.00 94.75 207 GLY A O 1
ATOM 1555 N N . THR A 1 208 ? 3.564 -17.810 -11.107 1.00 94.62 208 THR A N 1
ATOM 1556 C CA . THR A 1 208 ? 4.997 -18.058 -11.355 1.00 94.62 208 THR A CA 1
ATOM 1557 C C . THR A 1 208 ? 5.458 -19.377 -10.747 1.00 94.62 208 THR A C 1
ATOM 1559 O O . THR A 1 208 ? 4.989 -19.789 -9.691 1.00 94.62 208 THR A O 1
ATOM 1562 N N . THR A 1 209 ? 6.426 -20.032 -11.386 1.00 93.00 209 THR A N 1
ATOM 1563 C CA . THR A 1 209 ? 7.091 -21.227 -10.843 1.00 93.00 209 THR A CA 1
ATOM 1564 C C . THR A 1 209 ? 8.442 -20.922 -10.198 1.00 93.00 209 THR A C 1
ATOM 1566 O O . THR A 1 209 ? 8.994 -21.797 -9.538 1.00 93.00 209 THR A O 1
ATOM 1569 N N . VAL A 1 210 ? 8.974 -19.705 -10.368 1.00 94.00 210 VAL A N 1
ATOM 1570 C CA . VAL A 1 210 ? 10.331 -19.330 -9.941 1.00 94.00 210 VAL A CA 1
ATOM 1571 C C . VAL A 1 210 ? 10.304 -18.041 -9.125 1.00 94.00 210 VAL A C 1
ATOM 1573 O O . VAL A 1 210 ? 9.651 -17.065 -9.503 1.00 94.00 210 VAL A O 1
ATOM 1576 N N . LEU A 1 211 ? 11.066 -18.031 -8.028 1.00 95.44 211 LEU A N 1
ATOM 1577 C CA . LEU A 1 211 ? 11.335 -16.860 -7.194 1.00 95.44 211 LEU A CA 1
ATOM 1578 C C . LEU A 1 211 ? 12.829 -16.516 -7.228 1.00 95.44 211 LEU A C 1
ATOM 1580 O O . LEU A 1 211 ? 13.683 -17.391 -7.330 1.00 95.44 211 LEU A O 1
ATOM 1584 N N . SER A 1 212 ? 13.159 -15.228 -7.119 1.00 91.62 212 SER A N 1
ATOM 1585 C CA . SER A 1 212 ? 14.546 -14.747 -7.212 1.00 91.62 212 SER A CA 1
ATOM 1586 C C . SER A 1 212 ? 15.339 -14.823 -5.902 1.00 91.62 212 SER A C 1
ATOM 1588 O O . SER A 1 212 ? 16.503 -14.435 -5.885 1.00 91.62 212 SER A O 1
ATOM 1590 N N . CYS A 1 213 ? 14.707 -15.203 -4.790 1.00 91.56 213 CYS A N 1
ATOM 1591 C CA . CYS A 1 213 ? 15.267 -15.081 -3.438 1.00 91.56 213 CYS A CA 1
ATOM 1592 C C . CYS A 1 213 ? 15.358 -16.403 -2.667 1.00 91.56 213 CYS A C 1
ATOM 1594 O O . CYS A 1 213 ? 15.682 -16.357 -1.490 1.00 91.56 213 CYS A O 1
ATOM 1596 N N . GLY A 1 214 ? 15.076 -17.543 -3.305 1.00 92.94 214 GLY A N 1
ATOM 1597 C CA . GLY A 1 214 ? 14.913 -18.833 -2.629 1.00 92.94 214 GLY A CA 1
ATOM 1598 C C . GLY A 1 214 ? 13.442 -19.201 -2.429 1.00 92.94 214 GLY A C 1
ATOM 1599 O O . GLY A 1 214 ? 12.549 -18.520 -2.941 1.00 92.94 214 GLY A O 1
ATOM 1600 N N . GLU A 1 215 ? 13.204 -20.303 -1.719 1.00 93.81 215 GLU A N 1
ATOM 1601 C CA . GLU A 1 215 ? 11.866 -20.893 -1.554 1.00 93.81 215 GLU A CA 1
ATOM 1602 C C . GLU A 1 215 ? 11.478 -21.158 -0.093 1.00 93.81 215 GLU A C 1
ATOM 1604 O O . GLU A 1 215 ? 10.422 -21.735 0.151 1.00 93.81 215 GLU A O 1
ATOM 1609 N N . SER A 1 216 ? 12.281 -20.724 0.885 1.00 96.00 216 SER A N 1
ATOM 1610 C CA . SER A 1 216 ? 11.846 -20.747 2.286 1.00 96.00 216 SER A CA 1
ATOM 1611 C C . SER A 1 216 ? 10.968 -19.539 2.623 1.00 96.00 216 SER A C 1
ATOM 1613 O O . SER A 1 216 ? 11.135 -18.447 2.070 1.00 96.00 216 SER A O 1
ATOM 1615 N N . VAL A 1 217 ? 10.059 -19.707 3.586 1.00 96.31 217 VAL A N 1
ATOM 1616 C CA . VAL A 1 217 ? 9.200 -18.623 4.093 1.00 96.31 217 VAL A CA 1
ATOM 1617 C C . VAL A 1 217 ? 10.030 -17.441 4.586 1.00 96.31 217 VAL A C 1
ATOM 1619 O O . VAL A 1 217 ? 9.768 -16.296 4.208 1.00 96.31 217 VAL A O 1
ATOM 1622 N N . VAL A 1 218 ? 11.099 -17.717 5.338 1.00 97.06 218 VAL A N 1
ATOM 1623 C CA . VAL A 1 218 ? 12.020 -16.692 5.841 1.00 97.06 218 VAL A CA 1
ATOM 1624 C C . VAL A 1 218 ? 12.630 -15.882 4.699 1.00 97.06 218 VAL A C 1
ATOM 1626 O O . VAL A 1 218 ? 12.641 -14.656 4.773 1.00 97.06 218 VAL A O 1
ATOM 1629 N N . GLU A 1 219 ? 13.112 -16.526 3.634 1.00 96.50 219 GLU A N 1
ATOM 1630 C CA . GLU A 1 219 ? 13.710 -15.840 2.482 1.00 96.50 219 GLU A CA 1
ATOM 1631 C C . GLU A 1 219 ? 12.701 -14.969 1.730 1.00 96.50 219 GLU A C 1
ATOM 1633 O O . GLU A 1 219 ? 12.975 -13.797 1.445 1.00 96.50 219 GLU A O 1
ATOM 1638 N N . VAL A 1 220 ? 11.521 -15.519 1.434 1.00 96.62 220 VAL A N 1
ATOM 1639 C CA . VAL A 1 220 ? 10.480 -14.819 0.671 1.00 96.62 220 VAL A CA 1
ATOM 1640 C C . VAL A 1 220 ? 9.957 -13.616 1.450 1.00 96.62 220 VAL A C 1
ATOM 1642 O O . VAL A 1 220 ? 9.906 -12.504 0.914 1.00 96.62 220 VAL A O 1
ATOM 1645 N N . LEU A 1 221 ? 9.610 -13.793 2.727 1.00 96.56 221 LEU A N 1
ATOM 1646 C CA . LEU A 1 221 ? 9.109 -12.701 3.560 1.00 96.56 221 LEU A CA 1
ATOM 1647 C C . LEU A 1 221 ? 10.199 -11.662 3.836 1.00 96.56 221 LEU A C 1
ATOM 1649 O O . LEU A 1 221 ? 9.929 -10.461 3.760 1.00 96.56 221 LEU A O 1
ATOM 1653 N N . ARG A 1 222 ? 11.454 -12.084 4.048 1.00 95.69 222 ARG A N 1
ATOM 1654 C CA . ARG A 1 222 ? 12.596 -11.163 4.177 1.00 95.69 222 ARG A CA 1
ATOM 1655 C C . ARG A 1 222 ? 12.728 -10.279 2.940 1.00 95.69 222 ARG A C 1
ATOM 1657 O O . ARG A 1 222 ? 12.872 -9.060 3.073 1.00 95.69 222 ARG A O 1
ATOM 1664 N N . ARG A 1 223 ? 12.625 -10.867 1.744 1.00 95.25 223 ARG A N 1
ATOM 1665 C CA . ARG A 1 223 ? 12.704 -10.124 0.482 1.00 95.25 223 ARG A CA 1
ATOM 1666 C C . ARG A 1 223 ? 11.535 -9.155 0.297 1.00 95.25 223 ARG A C 1
ATOM 1668 O O . ARG A 1 223 ? 11.719 -8.072 -0.255 1.00 95.25 223 ARG A O 1
ATOM 1675 N N . ARG A 1 224 ? 10.337 -9.526 0.759 1.00 94.94 224 ARG A N 1
ATOM 1676 C CA . ARG A 1 224 ? 9.127 -8.697 0.647 1.00 94.94 224 ARG A CA 1
ATOM 1677 C C . ARG A 1 224 ? 9.125 -7.521 1.617 1.00 94.94 224 ARG A C 1
ATOM 1679 O O . ARG A 1 224 ? 8.747 -6.426 1.202 1.00 94.94 224 ARG A O 1
ATOM 1686 N N . TRP A 1 225 ? 9.521 -7.733 2.872 1.00 95.75 225 TRP A N 1
ATOM 1687 C CA . TRP A 1 225 ? 9.233 -6.793 3.960 1.00 95.75 225 TRP A CA 1
ATOM 1688 C C . TRP A 1 225 ? 10.405 -5.910 4.375 1.00 95.75 225 TRP A C 1
ATOM 1690 O O . TRP A 1 225 ? 10.186 -4.736 4.660 1.00 95.75 225 TRP A O 1
ATOM 1700 N N . ARG A 1 226 ? 11.635 -6.434 4.390 1.00 95.38 226 ARG A N 1
ATOM 1701 C CA . ARG A 1 226 ? 12.783 -5.712 4.974 1.00 95.38 226 ARG A CA 1
ATOM 1702 C C . ARG A 1 226 ? 13.913 -5.407 4.003 1.00 95.38 226 ARG A C 1
ATOM 1704 O O . ARG A 1 226 ? 14.740 -4.545 4.282 1.00 95.38 226 ARG A O 1
ATOM 1711 N N . GLU A 1 227 ? 13.985 -6.117 2.883 1.00 94.44 227 GLU A N 1
ATOM 1712 C CA . GLU A 1 227 ? 15.013 -5.855 1.884 1.00 94.44 227 GLU A CA 1
ATOM 1713 C C . GLU A 1 227 ? 14.563 -4.843 0.827 1.00 94.44 227 GLU A C 1
ATOM 1715 O O . GLU A 1 227 ? 13.390 -4.807 0.444 1.00 94.44 227 GLU A O 1
ATOM 1720 N N . PRO A 1 228 ? 15.499 -4.031 0.309 1.00 94.69 228 PRO A N 1
ATOM 1721 C CA . PRO A 1 228 ? 15.226 -3.170 -0.824 1.00 94.69 228 PRO A CA 1
ATOM 1722 C C . PRO A 1 228 ? 14.937 -4.008 -2.073 1.00 94.69 228 PRO A C 1
ATOM 1724 O O . PRO A 1 228 ? 15.498 -5.084 -2.293 1.00 94.69 228 PRO A O 1
ATOM 1727 N N . SER A 1 229 ? 14.087 -3.467 -2.937 1.00 93.25 229 SER A N 1
ATOM 1728 C CA . SER A 1 229 ? 13.837 -3.988 -4.276 1.00 93.25 229 SER A CA 1
ATOM 1729 C C . SER A 1 229 ? 13.837 -2.834 -5.264 1.00 93.25 229 SER A C 1
ATOM 1731 O O . SER A 1 229 ? 13.445 -1.720 -4.922 1.00 93.25 229 SER A O 1
ATOM 1733 N N . LEU A 1 230 ? 14.258 -3.122 -6.489 1.00 93.12 230 LEU A N 1
ATOM 1734 C CA . LEU A 1 230 ? 14.221 -2.191 -7.605 1.00 93.12 230 LEU A CA 1
ATOM 1735 C C . LEU A 1 230 ? 13.305 -2.767 -8.679 1.00 93.12 230 LEU A C 1
ATOM 1737 O O . LEU A 1 230 ? 13.431 -3.938 -9.042 1.00 93.12 230 LEU A O 1
ATOM 1741 N N . SER A 1 231 ? 12.390 -1.945 -9.182 1.00 92.38 231 SER A N 1
ATOM 1742 C CA . SER A 1 231 ? 11.420 -2.344 -10.198 1.00 92.38 231 SER A CA 1
ATOM 1743 C C . SER A 1 231 ? 11.369 -1.291 -11.295 1.00 92.38 231 SER A C 1
ATOM 1745 O O . SER A 1 231 ? 11.198 -0.107 -11.018 1.00 92.38 231 SER A O 1
ATOM 1747 N N . VAL A 1 232 ? 11.522 -1.729 -12.545 1.00 91.88 232 VAL A N 1
ATOM 1748 C CA . VAL A 1 232 ? 11.343 -0.876 -13.725 1.00 91.88 232 VAL A CA 1
ATOM 1749 C C . VAL A 1 232 ? 9.870 -0.931 -14.102 1.00 91.88 232 VAL A C 1
ATOM 1751 O O . VAL A 1 232 ? 9.392 -1.969 -14.549 1.00 91.88 232 VAL A O 1
ATOM 1754 N N . LEU A 1 233 ? 9.150 0.167 -13.874 1.00 90.00 233 LEU A N 1
ATOM 1755 C CA . LEU A 1 233 ? 7.700 0.225 -14.094 1.00 90.00 233 LEU A CA 1
ATOM 1756 C C . LEU A 1 233 ? 7.346 0.419 -15.572 1.00 90.00 233 LEU A C 1
ATOM 1758 O O . LEU A 1 233 ? 6.398 -0.176 -16.073 1.00 90.00 233 LEU A O 1
ATOM 1762 N N . ARG A 1 234 ? 8.114 1.259 -16.272 1.00 88.0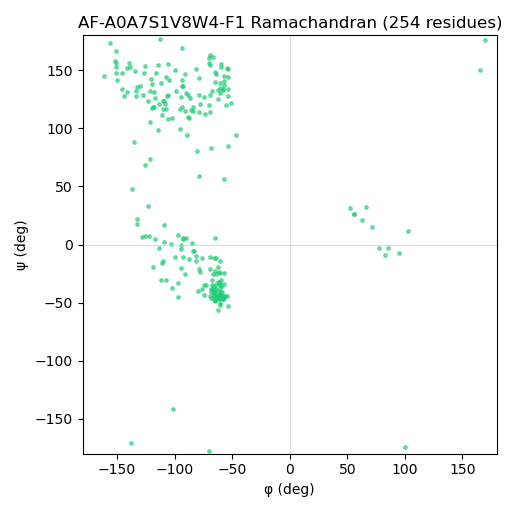6 234 ARG A N 1
ATOM 1763 C CA . ARG A 1 234 ? 7.917 1.570 -17.687 1.00 88.06 234 ARG A CA 1
ATOM 1764 C C . ARG A 1 234 ? 9.255 1.892 -18.338 1.00 88.06 234 ARG A C 1
ATOM 1766 O O . ARG A 1 234 ? 10.093 2.562 -17.745 1.00 88.06 234 ARG A O 1
ATOM 1773 N N . MET A 1 235 ? 9.418 1.438 -19.574 1.00 87.94 235 MET A N 1
ATOM 1774 C CA . MET A 1 235 ? 10.532 1.780 -20.450 1.00 87.94 235 MET A CA 1
ATOM 1775 C C . MET A 1 235 ? 9.980 1.937 -21.866 1.00 87.94 235 MET A C 1
ATOM 1777 O O . MET A 1 235 ? 9.220 1.085 -22.322 1.00 87.94 235 MET A O 1
ATOM 1781 N N . GLY A 1 236 ? 10.322 3.021 -22.558 1.00 82.06 236 GLY A N 1
ATOM 1782 C CA . GLY A 1 236 ? 9.880 3.226 -23.935 1.00 82.06 236 GLY A CA 1
ATOM 1783 C C . GLY A 1 236 ? 10.154 4.628 -24.460 1.00 82.06 236 GLY A C 1
ATOM 1784 O O . GLY A 1 236 ? 10.624 5.497 -23.731 1.00 82.06 236 GLY A O 1
ATOM 1785 N N . VAL A 1 237 ? 9.833 4.831 -25.737 1.00 79.44 237 VAL A N 1
ATOM 1786 C CA . VAL A 1 237 ? 9.858 6.141 -26.398 1.00 79.44 237 VAL A CA 1
ATOM 1787 C C . VAL A 1 237 ? 8.456 6.758 -26.302 1.00 79.44 237 VAL A C 1
ATOM 1789 O O . VAL A 1 237 ? 7.477 6.038 -26.522 1.00 79.44 237 VAL A O 1
ATOM 1792 N N . PRO A 1 238 ? 8.307 8.055 -25.983 1.00 68.62 238 PRO A N 1
ATOM 1793 C CA . PRO A 1 238 ? 7.028 8.748 -26.098 1.00 68.62 238 PRO A CA 1
ATOM 1794 C C . PRO A 1 238 ? 6.481 8.622 -27.525 1.00 68.62 238 PRO A C 1
ATOM 1796 O O . PRO A 1 238 ? 7.131 9.023 -28.488 1.00 68.62 238 PRO A O 1
ATOM 1799 N N . TYR A 1 239 ? 5.299 8.027 -27.671 1.00 48.59 239 TYR A N 1
ATOM 1800 C CA . TYR A 1 239 ? 4.648 7.858 -28.968 1.00 48.59 239 TYR A CA 1
ATOM 1801 C C . TYR A 1 239 ? 4.067 9.195 -29.445 1.00 48.59 239 TYR A C 1
ATOM 1803 O O . TYR A 1 239 ? 3.277 9.808 -28.726 1.00 48.59 239 TYR A O 1
ATOM 1811 N N . THR A 1 240 ? 4.414 9.622 -30.664 1.00 49.88 240 THR A N 1
ATOM 1812 C CA . THR A 1 240 ? 3.758 10.755 -31.337 1.00 49.88 240 THR A CA 1
ATOM 1813 C C . THR A 1 240 ? 2.905 10.196 -32.490 1.00 49.88 240 THR A C 1
ATOM 1815 O O . THR A 1 240 ? 3.472 9.544 -33.367 1.00 49.88 240 THR A O 1
ATOM 1818 N N . PRO A 1 241 ? 1.570 10.409 -32.537 1.00 40.56 241 PRO A N 1
ATOM 1819 C CA . PRO A 1 241 ? 0.651 9.722 -33.466 1.00 40.56 241 PRO A CA 1
ATOM 1820 C C . PRO A 1 241 ? 0.831 9.995 -34.970 1.00 40.56 241 PRO A C 1
ATOM 1822 O O . PRO A 1 241 ? 0.008 9.564 -35.773 1.00 40.56 241 PRO A O 1
ATOM 1825 N N . THR A 1 242 ? 1.863 10.728 -35.380 1.00 42.53 242 THR A N 1
ATOM 1826 C CA . THR A 1 242 ? 2.118 11.083 -36.783 1.00 42.53 242 THR A CA 1
ATOM 1827 C C . THR A 1 242 ? 3.076 10.127 -37.498 1.00 42.53 242 THR A C 1
ATOM 1829 O O . THR A 1 242 ? 3.342 10.317 -38.685 1.00 42.53 242 THR A O 1
ATOM 1832 N N . GLU A 1 243 ? 3.598 9.094 -36.830 1.00 44.69 243 GLU A N 1
ATOM 1833 C CA . GLU A 1 243 ? 4.654 8.251 -37.396 1.00 44.69 243 GLU A CA 1
ATOM 1834 C C . GLU A 1 243 ? 4.137 6.900 -37.916 1.00 44.69 243 GLU A C 1
ATOM 1836 O O . GLU A 1 243 ? 3.766 5.996 -37.170 1.00 44.69 243 GLU A O 1
ATOM 1841 N N . SER A 1 244 ? 4.133 6.770 -39.246 1.00 39.44 244 SER A N 1
ATOM 1842 C CA . SER A 1 244 ? 3.897 5.527 -39.982 1.00 39.44 244 SER A CA 1
ATOM 1843 C C . SER A 1 244 ? 4.886 4.427 -39.578 1.00 39.44 244 SER A C 1
ATOM 1845 O O . SER A 1 244 ? 6.083 4.686 -39.452 1.00 39.44 244 SER A O 1
ATOM 1847 N N . SER A 1 245 ? 4.387 3.196 -39.485 1.00 40.47 245 SER A N 1
ATOM 1848 C CA . SER A 1 245 ? 5.089 1.938 -39.205 1.00 40.47 245 SER A CA 1
ATOM 1849 C C . SER A 1 245 ? 6.278 1.658 -40.142 1.00 40.47 245 SER A C 1
ATOM 1851 O O . SER A 1 245 ? 6.147 0.935 -41.130 1.00 40.47 245 SER A O 1
ATOM 1853 N N . GLY A 1 246 ? 7.448 2.212 -39.827 1.00 43.09 246 GLY A N 1
ATOM 1854 C CA . GLY A 1 246 ? 8.719 1.932 -40.496 1.00 43.09 246 GLY A CA 1
ATOM 1855 C C . GLY A 1 246 ? 9.912 2.109 -39.552 1.00 43.09 246 GLY A C 1
ATOM 1856 O O . GLY A 1 246 ? 9.830 2.877 -38.598 1.00 43.09 246 GLY A O 1
ATOM 1857 N N . CYS A 1 247 ? 11.005 1.384 -39.820 1.00 39.28 247 CYS A N 1
ATOM 1858 C CA . CYS A 1 247 ? 12.282 1.397 -39.093 1.00 39.28 247 CYS A CA 1
ATOM 1859 C C . CYS A 1 247 ? 12.805 2.818 -38.799 1.00 39.28 247 CYS A C 1
ATOM 1861 O O . CYS A 1 247 ? 13.498 3.425 -39.618 1.00 39.28 247 CYS A O 1
ATOM 1863 N N . LYS A 1 248 ? 12.493 3.351 -37.617 1.00 48.53 248 LYS A N 1
ATOM 1864 C CA . LYS A 1 248 ? 13.009 4.630 -37.125 1.00 48.53 248 LYS A CA 1
ATOM 1865 C C . LYS A 1 248 ? 13.485 4.469 -35.686 1.00 48.53 248 LYS A C 1
ATOM 1867 O O . LYS A 1 248 ? 12.775 3.899 -34.860 1.00 48.53 248 LYS A O 1
ATOM 1872 N N . ALA A 1 249 ? 14.689 4.957 -35.402 1.00 47.62 249 ALA A N 1
ATOM 1873 C CA . ALA A 1 249 ? 15.227 5.010 -34.047 1.00 47.62 249 ALA A CA 1
ATOM 1874 C C . ALA A 1 249 ? 14.685 6.282 -33.381 1.00 47.62 249 ALA A C 1
ATOM 1876 O O . ALA A 1 249 ? 14.938 7.392 -33.854 1.00 47.62 249 ALA A O 1
ATOM 1877 N N . GLY A 1 250 ? 13.864 6.107 -32.344 1.00 44.25 250 GLY A N 1
ATOM 1878 C CA . GLY A 1 250 ? 13.104 7.187 -31.721 1.00 44.25 250 GLY A CA 1
ATOM 1879 C C . GLY A 1 250 ? 13.985 8.293 -31.136 1.00 44.25 250 GLY A C 1
ATOM 1880 O O . GLY A 1 250 ? 14.900 8.024 -30.359 1.00 44.25 250 GLY A O 1
ATOM 1881 N N . GLY A 1 251 ? 13.666 9.539 -31.481 1.00 40.62 251 GLY A N 1
ATOM 1882 C CA . GLY A 1 251 ? 14.101 10.742 -30.777 1.00 40.62 251 GLY A CA 1
ATOM 1883 C C . GLY A 1 251 ? 12.868 11.501 -30.291 1.00 40.62 251 GLY A C 1
ATOM 1884 O O . GLY A 1 251 ? 11.850 11.529 -30.978 1.00 40.62 251 GLY A O 1
ATOM 1885 N N . ILE A 1 252 ? 12.932 12.098 -29.101 1.00 38.91 252 ILE A N 1
ATOM 1886 C CA . ILE A 1 252 ? 11.868 12.984 -28.613 1.00 38.91 252 ILE A CA 1
ATOM 1887 C C . ILE A 1 252 ? 12.139 14.380 -29.191 1.00 38.91 252 ILE A C 1
ATOM 1889 O O . ILE A 1 252 ? 13.187 14.953 -28.876 1.00 38.91 252 ILE A O 1
ATOM 1893 N N . PRO A 1 253 ? 11.248 14.962 -30.015 1.00 35.34 253 PRO A N 1
ATOM 1894 C CA . PRO A 1 253 ? 11.378 16.360 -30.392 1.00 35.34 253 PRO A CA 1
ATOM 1895 C C . PRO A 1 253 ? 11.132 17.234 -29.158 1.00 35.34 253 PRO A C 1
ATOM 1897 O O . PRO A 1 253 ? 10.173 17.033 -28.414 1.00 35.34 253 PRO A O 1
ATOM 1900 N N . ARG A 1 254 ? 12.020 18.208 -28.932 1.00 34.22 254 ARG A N 1
ATOM 1901 C CA . ARG A 1 254 ? 11.875 19.201 -27.861 1.00 34.22 254 ARG A CA 1
ATOM 1902 C C . ARG A 1 254 ? 10.518 19.899 -27.962 1.00 34.22 254 ARG A C 1
ATOM 1904 O O . ARG A 1 254 ? 10.227 20.520 -28.982 1.00 34.22 254 ARG A O 1
ATOM 1911 N N . VAL A 1 255 ? 9.777 19.911 -26.861 1.00 30.61 255 VAL A N 1
ATOM 1912 C CA . VAL A 1 255 ? 8.844 20.995 -26.546 1.00 30.61 255 VAL A CA 1
ATOM 1913 C C . VAL A 1 255 ? 9.281 21.560 -25.195 1.00 30.61 255 VAL A C 1
ATOM 1915 O O . VAL A 1 255 ? 9.666 20.793 -24.314 1.00 30.61 255 VAL A O 1
ATOM 1918 N N . ALA A 1 256 ? 9.364 22.890 -25.144 1.00 32.97 256 ALA A N 1
ATOM 1919 C CA . ALA A 1 256 ? 9.939 23.700 -24.070 1.00 32.97 256 ALA A CA 1
ATOM 1920 C C . ALA A 1 256 ? 9.298 23.473 -22.696 1.00 32.97 256 ALA A C 1
ATOM 1922 O O . ALA A 1 256 ? 8.082 23.180 -22.660 1.00 32.97 256 ALA A O 1
#

Solvent-accessible surface area (backbone atoms only — not comparable to full-atom values): 16525 Å² total; per-residue (Å²): 138,83,80,80,62,78,66,87,77,63,33,25,39,34,34,50,43,34,72,43,60,78,89,79,66,62,76,96,46,96,55,57,37,88,52,75,43,80,53,99,93,41,75,44,38,70,33,39,74,52,21,45,40,45,46,48,53,52,52,51,50,52,49,56,28,49,76,70,72,64,53,78,55,57,75,43,80,48,72,44,68,38,66,89,77,65,30,64,66,58,55,51,49,47,72,76,47,49,65,80,63,15,73,96,76,27,63,57,69,44,79,46,71,64,77,80,78,51,88,47,96,84,54,92,66,84,85,89,78,80,75,86,84,88,86,86,85,86,86,70,81,47,54,83,54,66,44,49,40,89,79,49,54,88,77,57,74,54,30,67,60,52,51,53,51,52,60,59,53,59,74,72,55,76,74,64,80,83,54,78,82,88,46,69,70,59,51,50,62,39,52,70,35,52,92,63,43,54,57,67,58,52,28,60,76,69,74,44,96,77,65,97,62,59,80,51,49,44,40,47,50,43,54,69,65,73,45,82,83,87,80,88,88,80,85,84,74,90,85,63,98,84,68,74,99,62,79,56,49,77,36,76,66,88,75,134

Mean predicted aligned error: 8.82 Å

Sequence (256 aa):
HEQQGEAGKSGPVVVYSHYDVVPADSEGWTTEPFLPSLRDGYLYGRGVTDNKGPCLAIALAAAALAARGSLTRDVVMLVEGEEETGSTGTMATIREHRELLMPAGRPPAALLVSNNYWLDDEHPALTYGLRGIIRGEITVVGAAQTVHSGTDGGVLVEPLADVANVVASLRSLPLHDNVAPFSDEERQRFAELDDVFSVAEYKAKMGTTVLSCGESVVEVLRRRWREPSLSVLRMGVPYTPTESSGCKAGGIPRVA

pLDDT: mean 87.22, std 16.13, range [30.61, 97.88]

Nearest PDB structures (foldseek):
  3dlj-assembly3_B  TM=7.062E-01  e=1.537E-10  Homo sapiens
  3pfe-assembly1_A-2  TM=6.635E-01  e=1.756E-05  Legionella pneumophila subsp. pneumophila str. Philadelphia 1
  1q7l-assembly1_A  TM=7.833E-01  e=2.978E-04  Homo sapiens

InterPro domains:
  IPR002933 Peptidase M20 [PF01546] (15-114)
  IPR051458 Cytosolic and Metallo Dipeptidase [PTHR43270] (12-239)

Foldseek 3Di:
DDPPDCLPAAWEAEEEAEDAFDDDDCPPPPDDQCDWDDDPNDIHHTCCVRPVVVLVVVVVVQVVCVVVVNNSYHYHYHYYHCVVPPCPVVVVCCVVPVCSRTVVNHDHPHYHYRRDDDLDDPDDDDDPDDDDDDDDDDDFAWDQDWDQCVPCNPVTDFRQVVVVVVVVCVVVDPQPPPFDDCDPVNLVVQLVCQVVHQLVVVCVVVVHPDDPQDRDSSRVVCCVGRGDDDDDPDDDAPDDVPDDPDRIRDGDNDDD

Radius of gyration: 25.39 Å; Cα contacts (8 Å, |Δi|>4): 262; chains: 1; bounding box: 53×47×85 Å

Secondary structure (DSSP, 8-state):
------TTT--PEEEEEE-------STT-SS-TTS-EEETTEEESTTIIIIIHHHHHHHHHHHHHHHTT---S-EEEEEES-GGGT-HHHHHHHHH-GGGGSGGGPPPSEEEE-----SSSSS-------------------SSS-EEHHHHTTTS--HHHHHHHHHHHGGGS-TTTTPPP--HHHHHHHHTTTTT--HHHHHHHHT-S--BTBSSHHHHHHHHHTS---------PPP-TT--SS-EE--PPP--